Protein AF-A0A6C0HKR5-F1 (afdb_monomer)

Nearest PDB structures (foldseek):
  8qnf-assembly1_A  TM=6.609E-01  e=3.821E+00  Streptomyces regensis
  2efl-assembly1_A-2  TM=3.338E-01  e=5.810E+00  Homo sapiens

Sequence (201 aa):
MIAVYRYVPAVPADSDVPVLPVVSFSTTYNINTLPTISMEYVEAIWSETNDFGIVMQYMESNIYYFLVPTDTYLPDTSTYHRMNLSENNVKDQHCDYYAKLIIARFTDRFSKRLRTRRILEIIQTRIIEHKQTIEFHQKFLEALQAYPWDDIHDRLLVQHIREASQEIVDTEQRYRPYEDGYYEAKHDFEEKRPSDSESSL

Radius of gyration: 25.9 Å; Cα contacts (8 Å, |Δi|>4): 201; chains: 1; bounding box: 46×47×90 Å

Mean predicted aligned error: 10.2 Å

Foldseek 3Di:
DKWKKWFQDWAFPPDDDDDDPQDPVVDEAELVCLVPDDLVVVVVVCVVRQKYKYWYDDPRTIIIMMMHPPVPDDDDDPGMDTDDLVDDDPSDDPVVVVSSVSVVVSCVLNVVVVVLVVVLVVQLVVQPDDPLDLSSLVSSLVVLVPDDPPDPSSCVVSVVVNVVSVCSNVVCVLCPCPDVSVVVVVVVVVVPDDPPDDDDD

pLDDT: mean 83.87, std 12.77, range [37.91, 96.38]

Structure (mmCIF, N/CA/C/O backbone):
data_AF-A0A6C0HKR5-F1
#
_entry.id   AF-A0A6C0HKR5-F1
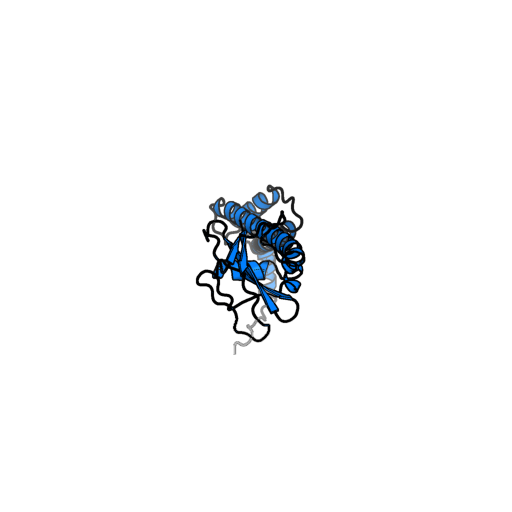#
loop_
_atom_site.group_PDB
_atom_site.id
_atom_site.type_symbol
_atom_site.label_atom_id
_atom_site.label_alt_id
_atom_site.label_comp_id
_atom_site.label_asym_id
_atom_site.label_entity_id
_atom_site.label_seq_id
_atom_site.pdbx_PDB_ins_code
_atom_site.Cartn_x
_atom_site.Cartn_y
_atom_site.Cartn_z
_atom_site.occupancy
_atom_site.B_iso_or_equiv
_atom_site.auth_seq_id
_atom_site.auth_comp_id
_atom_site.auth_asym_id
_atom_site.auth_atom_id
_atom_site.pdbx_PDB_model_num
ATOM 1 N N . MET A 1 1 ? -2.691 10.283 -1.727 1.00 77.75 1 MET A N 1
ATOM 2 C CA . MET A 1 1 ? -2.830 9.870 -3.142 1.00 77.75 1 MET A CA 1
ATOM 3 C C . MET A 1 1 ? -1.435 9.486 -3.612 1.00 77.75 1 MET A C 1
ATOM 5 O O . MET A 1 1 ? -0.479 10.057 -3.092 1.00 77.75 1 MET A O 1
ATOM 9 N N . ILE A 1 2 ? -1.304 8.499 -4.494 1.00 91.88 2 ILE A N 1
ATOM 10 C CA . ILE A 1 2 ? -0.008 7.932 -4.892 1.00 91.88 2 ILE A CA 1
ATOM 11 C C . ILE A 1 2 ? 0.308 8.393 -6.316 1.00 91.88 2 ILE A C 1
ATOM 13 O O . ILE A 1 2 ? -0.540 8.279 -7.200 1.00 91.88 2 ILE A O 1
ATOM 17 N N . ALA A 1 3 ? 1.507 8.927 -6.535 1.00 93.38 3 ALA A N 1
ATOM 18 C CA . ALA A 1 3 ? 2.020 9.262 -7.857 1.00 93.38 3 ALA A CA 1
ATOM 19 C C . ALA A 1 3 ? 2.986 8.173 -8.332 1.00 93.38 3 ALA A C 1
ATOM 21 O O . ALA A 1 3 ? 3.778 7.657 -7.547 1.00 93.38 3 ALA A O 1
ATOM 22 N N . VAL A 1 4 ? 2.911 7.829 -9.619 1.00 94.75 4 VAL A N 1
ATOM 23 C CA . VAL A 1 4 ? 3.738 6.787 -10.238 1.00 94.75 4 VAL A CA 1
ATOM 24 C C . VAL A 1 4 ? 4.689 7.418 -11.231 1.00 94.75 4 VAL A C 1
ATOM 26 O O . VAL A 1 4 ? 4.282 8.259 -12.034 1.00 94.75 4 VAL A O 1
ATOM 29 N N . TYR A 1 5 ? 5.937 6.976 -11.203 1.00 94.38 5 TYR A N 1
ATOM 30 C CA . TYR A 1 5 ? 6.982 7.427 -12.103 1.00 94.38 5 TYR A CA 1
ATOM 31 C C . TYR A 1 5 ? 7.682 6.242 -12.762 1.00 94.38 5 TYR A C 1
ATOM 33 O O . TYR A 1 5 ? 7.797 5.157 -12.187 1.00 94.38 5 TYR A O 1
ATOM 41 N N . ARG A 1 6 ? 8.166 6.478 -13.980 1.00 93.44 6 ARG A N 1
ATOM 42 C CA . ARG A 1 6 ? 8.983 5.554 -14.763 1.00 93.44 6 ARG A CA 1
ATOM 43 C C . ARG A 1 6 ? 10.416 6.054 -14.782 1.00 93.44 6 ARG A C 1
ATOM 45 O O . ARG A 1 6 ? 10.646 7.183 -15.207 1.00 93.44 6 ARG A O 1
ATOM 52 N N . TYR A 1 7 ? 11.371 5.208 -14.413 1.00 92.25 7 TYR A N 1
ATOM 53 C CA . TYR A 1 7 ? 12.788 5.459 -14.679 1.00 92.25 7 TYR A CA 1
ATOM 54 C C . TYR A 1 7 ? 13.107 5.126 -16.142 1.00 92.25 7 TYR A C 1
ATOM 56 O O . TYR A 1 7 ? 13.015 3.975 -16.553 1.00 92.25 7 TYR A O 1
ATOM 64 N N . VAL A 1 8 ? 13.429 6.126 -16.955 1.00 88.56 8 VAL A N 1
ATOM 65 C CA . VAL A 1 8 ? 13.524 6.008 -18.419 1.00 88.56 8 VAL A CA 1
ATOM 66 C C . VAL A 1 8 ? 14.599 5.014 -18.883 1.00 88.56 8 VAL A C 1
ATOM 68 O O . VAL A 1 8 ? 14.296 4.227 -19.785 1.00 88.56 8 VAL A O 1
ATOM 71 N N . PRO A 1 9 ? 15.821 4.997 -18.316 1.00 85.62 9 PRO A N 1
ATOM 72 C CA . PRO A 1 9 ? 16.846 4.066 -18.767 1.00 85.62 9 PRO A CA 1
ATOM 73 C C . PRO A 1 9 ? 16.436 2.606 -18.546 1.00 85.62 9 PRO A C 1
ATOM 75 O O . PRO A 1 9 ? 16.012 2.213 -17.457 1.00 85.62 9 PRO A O 1
ATOM 78 N N . ALA A 1 10 ? 16.586 1.799 -19.595 1.00 79.81 10 ALA A N 1
ATOM 79 C CA . ALA A 1 10 ? 16.611 0.351 -19.464 1.00 79.81 10 ALA A CA 1
ATOM 80 C C . ALA A 1 10 ? 17.982 -0.035 -18.906 1.00 79.81 10 ALA A C 1
ATOM 82 O O . ALA A 1 10 ? 19.014 0.303 -19.487 1.00 79.81 10 ALA A O 1
ATOM 83 N N . VAL A 1 11 ? 17.987 -0.691 -17.753 1.00 86.19 11 VAL A N 1
ATOM 84 C CA . VAL A 1 11 ? 19.215 -1.090 -17.064 1.00 86.19 11 VAL A CA 1
ATOM 85 C C . VAL A 1 11 ? 19.482 -2.545 -17.428 1.00 86.19 11 VAL A C 1
ATOM 87 O O . VAL A 1 11 ? 18.559 -3.343 -17.301 1.00 86.19 11 VAL A O 1
ATOM 90 N N . PRO A 1 12 ? 20.674 -2.935 -17.901 1.00 87.88 12 PRO A N 1
ATOM 91 C CA . PRO A 1 12 ? 20.960 -4.342 -18.172 1.00 87.88 12 PRO A CA 1
ATOM 92 C C . PRO A 1 12 ? 20.703 -5.206 -16.932 1.00 87.88 12 PRO A C 1
ATOM 94 O O . PRO A 1 12 ? 20.912 -4.747 -15.809 1.00 87.88 12 PRO A O 1
ATOM 97 N N . ALA A 1 13 ? 20.244 -6.445 -17.122 1.00 81.94 13 ALA A N 1
ATOM 98 C CA . ALA A 1 13 ? 19.824 -7.303 -16.011 1.00 81.94 13 ALA A CA 1
ATOM 99 C C . ALA A 1 13 ? 20.913 -7.505 -14.934 1.00 81.94 13 ALA A C 1
ATOM 101 O O . ALA A 1 13 ? 20.584 -7.569 -13.751 1.00 81.94 13 ALA A O 1
ATOM 102 N N . ASP A 1 14 ? 22.183 -7.526 -15.350 1.00 82.25 14 ASP A N 1
ATOM 103 C CA . ASP A 1 14 ? 23.357 -7.741 -14.492 1.00 82.25 14 ASP A CA 1
ATOM 104 C C . ASP A 1 14 ? 24.015 -6.440 -13.992 1.00 82.25 14 ASP A C 1
ATOM 106 O O . ASP A 1 14 ? 25.118 -6.464 -13.449 1.00 82.25 14 ASP A O 1
ATOM 110 N N . SER A 1 15 ? 23.393 -5.282 -14.229 1.00 83.38 15 SER A N 1
ATOM 111 C CA . SER A 1 15 ? 23.930 -3.987 -13.798 1.00 83.38 15 SER A CA 1
ATOM 112 C C . SER A 1 15 ? 23.468 -3.594 -12.400 1.00 83.38 15 SER A C 1
ATOM 114 O O . SER A 1 15 ? 22.440 -4.060 -11.906 1.00 83.38 15 SER A O 1
ATOM 116 N N . ASP A 1 16 ? 24.220 -2.677 -11.790 1.00 80.56 16 ASP A N 1
ATOM 117 C CA . ASP A 1 16 ? 23.849 -2.072 -10.518 1.00 80.56 16 ASP A CA 1
ATOM 118 C C . ASP A 1 16 ? 22.478 -1.398 -10.598 1.00 80.56 16 ASP A C 1
ATOM 120 O O . ASP A 1 16 ? 22.074 -0.823 -11.617 1.00 80.56 16 ASP A O 1
ATOM 124 N N . VAL A 1 17 ? 21.765 -1.451 -9.476 1.00 80.00 17 VAL A N 1
ATOM 125 C CA . VAL A 1 17 ? 20.450 -0.836 -9.355 1.00 80.00 17 VAL A CA 1
ATOM 126 C C . VAL A 1 17 ? 20.596 0.687 -9.481 1.00 80.00 17 VAL A C 1
ATOM 128 O O . VAL A 1 17 ? 21.482 1.268 -8.847 1.00 80.00 17 VAL A O 1
ATOM 131 N N . PRO A 1 18 ? 19.750 1.364 -10.281 1.00 79.62 18 PRO A N 1
ATOM 132 C CA . PRO A 1 18 ? 19.837 2.807 -10.434 1.00 79.62 18 PRO A CA 1
ATOM 133 C C . PRO A 1 18 ? 19.694 3.511 -9.084 1.00 79.62 18 PRO A C 1
ATOM 135 O O . PRO A 1 18 ? 18.929 3.087 -8.227 1.00 79.62 18 PRO A O 1
ATOM 138 N N . VAL A 1 19 ? 20.416 4.614 -8.902 1.00 77.50 19 VAL A N 1
ATOM 139 C CA . VAL A 1 19 ? 20.325 5.442 -7.695 1.00 77.50 19 VAL A CA 1
ATOM 140 C C . VAL A 1 19 ? 19.627 6.741 -8.067 1.00 77.50 19 VAL A C 1
ATOM 142 O O . VAL A 1 19 ? 20.118 7.499 -8.906 1.00 77.50 19 VAL A O 1
ATOM 145 N N . LEU A 1 20 ? 18.4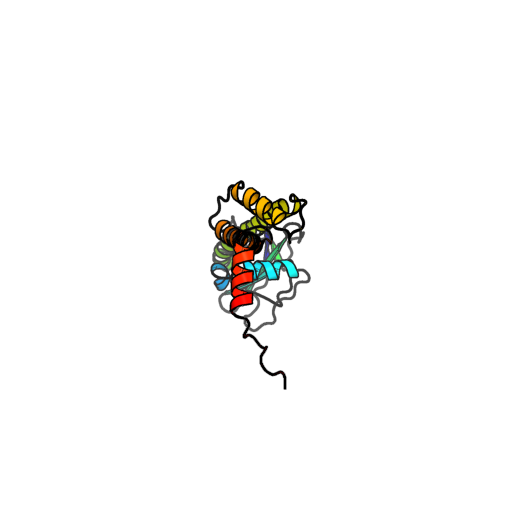76 7.003 -7.449 1.00 76.25 20 LEU A N 1
ATOM 146 C CA . LEU A 1 20 ? 17.811 8.298 -7.523 1.00 76.25 20 LEU A CA 1
ATOM 147 C C . LEU A 1 20 ? 17.844 8.958 -6.142 1.00 76.25 20 LEU A C 1
ATOM 149 O O . LEU A 1 20 ? 17.650 8.282 -5.139 1.00 76.25 20 LEU A O 1
ATOM 153 N N . PRO A 1 21 ? 18.030 10.285 -6.067 1.00 71.69 21 PRO A N 1
ATOM 154 C CA . PRO A 1 21 ? 18.056 10.997 -4.787 1.00 71.69 21 PRO A CA 1
ATOM 155 C C . PRO A 1 21 ? 16.696 11.018 -4.074 1.00 71.69 21 PRO A C 1
ATOM 157 O O . PRO A 1 21 ? 16.613 11.452 -2.933 1.00 71.69 21 PRO A O 1
ATOM 160 N N . VAL A 1 22 ? 15.631 10.601 -4.762 1.00 72.00 22 VAL A N 1
ATOM 161 C CA . VAL A 1 22 ? 14.241 10.728 -4.310 1.00 72.00 22 VAL A CA 1
ATOM 162 C C . VAL A 1 22 ? 13.642 9.393 -3.883 1.00 72.00 22 VAL A C 1
ATOM 164 O O . VAL A 1 22 ? 12.714 9.372 -3.088 1.00 72.00 22 VAL A O 1
ATOM 167 N N . VAL A 1 23 ? 14.148 8.292 -4.436 1.00 74.56 23 VAL A N 1
ATOM 168 C CA . VAL A 1 23 ? 13.687 6.945 -4.117 1.00 74.56 23 VAL A CA 1
ATOM 169 C C . VAL A 1 23 ? 14.900 6.060 -3.984 1.00 74.56 23 VAL A C 1
ATOM 171 O O . VAL A 1 23 ? 15.729 5.991 -4.900 1.00 74.56 23 VAL A O 1
ATOM 174 N N . SER A 1 24 ? 14.976 5.352 -2.864 1.00 71.44 24 SER A N 1
ATOM 175 C CA . SER A 1 24 ? 15.989 4.324 -2.717 1.00 71.44 24 SER A CA 1
ATOM 176 C C . SER A 1 24 ? 15.543 3.067 -3.453 1.00 71.44 24 SER A C 1
ATOM 178 O O . SER A 1 24 ? 14.720 2.297 -2.969 1.00 71.44 24 SER A O 1
ATOM 180 N N . PHE A 1 25 ? 16.141 2.792 -4.611 1.00 69.31 25 PHE A N 1
ATOM 181 C CA . PHE A 1 25 ? 15.966 1.488 -5.253 1.00 69.31 25 PHE A CA 1
ATOM 182 C C . PHE A 1 25 ? 16.741 0.362 -4.542 1.00 69.31 25 PHE A C 1
ATOM 184 O O . PHE A 1 25 ? 16.775 -0.760 -5.040 1.00 69.31 25 PHE A O 1
ATOM 191 N N . SER A 1 26 ? 17.329 0.609 -3.362 1.00 67.12 26 SER A N 1
ATOM 192 C CA . SER A 1 26 ? 17.943 -0.444 -2.536 1.00 67.12 26 SER A CA 1
ATOM 193 C C . SER A 1 26 ? 16.984 -1.603 -2.263 1.00 67.12 26 SER A C 1
ATOM 195 O O . SER A 1 26 ? 17.420 -2.742 -2.115 1.00 67.12 26 SER A O 1
ATOM 197 N N . THR A 1 27 ? 15.681 -1.313 -2.238 1.00 78.75 27 THR A N 1
ATOM 198 C CA . THR A 1 27 ? 14.624 -2.309 -2.109 1.00 78.75 27 THR A CA 1
ATOM 199 C C . THR A 1 27 ? 13.662 -2.151 -3.280 1.00 78.75 27 THR A C 1
ATOM 201 O O . THR A 1 27 ? 12.948 -1.157 -3.387 1.00 78.75 27 THR A O 1
ATOM 204 N N . THR A 1 28 ? 13.646 -3.130 -4.185 1.00 88.75 28 THR A N 1
ATOM 205 C CA . THR A 1 28 ? 12.701 -3.163 -5.308 1.00 88.75 28 THR A CA 1
ATOM 206 C C . THR A 1 28 ? 11.882 -4.437 -5.295 1.00 88.75 28 THR A C 1
ATOM 208 O O . THR A 1 28 ? 12.366 -5.518 -4.961 1.00 88.75 28 THR A O 1
ATOM 211 N N . TYR A 1 29 ? 10.619 -4.300 -5.681 1.00 92.75 29 TYR A N 1
ATOM 212 C CA . TYR A 1 29 ? 9.668 -5.398 -5.716 1.00 92.75 29 TYR A CA 1
ATOM 213 C C . TYR A 1 29 ? 9.378 -5.792 -7.154 1.00 92.75 29 TYR A C 1
ATOM 215 O O . TYR A 1 29 ? 9.070 -4.948 -7.996 1.00 92.75 29 TYR A O 1
ATOM 223 N N . ASN A 1 30 ? 9.472 -7.087 -7.445 1.00 94.25 30 ASN A N 1
ATOM 224 C CA . ASN A 1 30 ? 9.146 -7.592 -8.770 1.00 94.25 30 ASN A CA 1
ATOM 225 C C . ASN A 1 30 ? 7.670 -7.304 -9.091 1.00 94.25 30 ASN A C 1
ATOM 227 O O . ASN A 1 30 ? 6.782 -7.611 -8.298 1.00 94.25 30 ASN A O 1
ATOM 231 N N . ILE A 1 31 ? 7.394 -6.752 -10.271 1.00 95.75 31 ILE A N 1
ATOM 232 C CA . ILE A 1 31 ? 6.038 -6.380 -10.687 1.00 95.75 31 ILE A CA 1
ATOM 233 C C . ILE A 1 31 ? 5.041 -7.548 -10.598 1.00 95.75 31 ILE A C 1
ATOM 235 O O . ILE A 1 31 ? 3.866 -7.347 -10.293 1.00 95.75 31 ILE A O 1
ATOM 239 N N . ASN A 1 32 ? 5.516 -8.781 -10.793 1.00 93.69 32 ASN A N 1
ATOM 240 C CA . ASN A 1 32 ? 4.695 -9.987 -10.762 1.00 93.69 32 ASN A CA 1
ATOM 241 C C . ASN A 1 32 ? 4.249 -10.382 -9.348 1.00 93.69 32 ASN A C 1
ATOM 243 O O . ASN A 1 32 ? 3.311 -11.164 -9.215 1.00 93.69 32 ASN A O 1
ATOM 247 N N . THR A 1 33 ? 4.877 -9.852 -8.292 1.00 94.69 33 THR A N 1
ATOM 248 C CA . THR A 1 33 ? 4.461 -10.112 -6.903 1.00 94.69 33 THR A CA 1
ATOM 249 C C . THR A 1 33 ? 3.424 -9.107 -6.407 1.00 94.69 33 THR A C 1
ATOM 251 O O . THR A 1 33 ? 2.707 -9.396 -5.451 1.00 94.69 33 THR A O 1
ATOM 254 N N . LEU A 1 34 ? 3.267 -7.955 -7.076 1.00 94.56 34 LEU A N 1
ATOM 255 C CA . LEU A 1 34 ? 2.304 -6.917 -6.687 1.00 94.56 34 LEU A CA 1
ATOM 256 C C . LEU A 1 34 ? 0.855 -7.412 -6.564 1.00 94.56 34 LEU A C 1
ATOM 258 O O . LEU A 1 34 ? 0.149 -6.941 -5.670 1.00 94.56 34 LEU A O 1
ATOM 262 N N . PRO A 1 35 ? 0.351 -8.344 -7.398 1.00 92.56 35 PRO A N 1
ATOM 263 C CA . PRO A 1 35 ? -1.003 -8.862 -7.227 1.00 92.56 35 PRO A CA 1
ATOM 264 C C . PRO A 1 35 ? -1.220 -9.575 -5.886 1.00 92.56 35 PRO A C 1
ATOM 266 O O . PRO A 1 35 ? -2.317 -9.473 -5.337 1.00 92.56 35 PRO A O 1
ATOM 269 N N . THR A 1 36 ? -0.193 -10.241 -5.352 1.00 91.25 36 THR A N 1
ATOM 270 C CA . THR A 1 36 ? -0.282 -11.132 -4.182 1.00 91.25 36 THR A CA 1
ATOM 271 C C . THR A 1 36 ? 0.427 -10.604 -2.936 1.00 91.25 36 THR A C 1
ATOM 273 O O . THR A 1 36 ? 0.307 -11.211 -1.876 1.00 91.25 36 THR A O 1
ATOM 276 N N . ILE A 1 37 ? 1.178 -9.505 -3.037 1.00 92.25 37 ILE A N 1
ATOM 277 C CA . ILE A 1 37 ? 1.873 -8.905 -1.895 1.00 92.25 37 ILE A CA 1
ATOM 278 C C . ILE A 1 37 ? 0.872 -8.450 -0.823 1.00 92.25 37 ILE A C 1
ATOM 280 O O . ILE A 1 37 ? -0.187 -7.895 -1.133 1.00 92.25 37 ILE A O 1
ATOM 284 N N . SER A 1 38 ? 1.210 -8.684 0.447 1.00 90.19 38 SER A N 1
ATOM 285 C CA . SER A 1 38 ? 0.385 -8.238 1.571 1.00 90.19 38 SER A CA 1
ATOM 286 C C . SER A 1 38 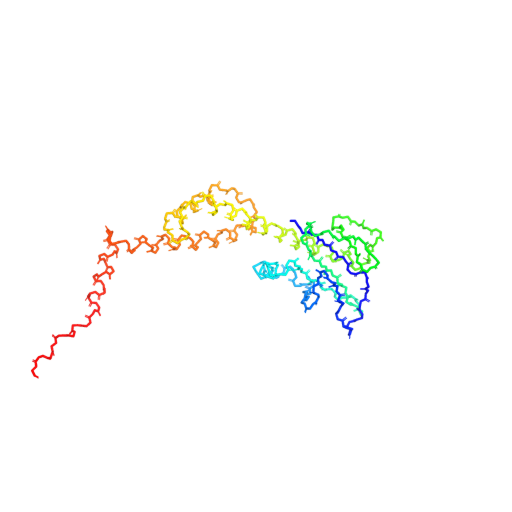? 0.344 -6.712 1.632 1.00 90.19 38 SER A C 1
ATOM 288 O O . SER A 1 38 ? 1.385 -6.056 1.656 1.00 90.19 38 SER A O 1
ATOM 290 N N . MET A 1 39 ? -0.862 -6.145 1.712 1.00 89.94 39 MET A N 1
ATOM 291 C CA . MET A 1 39 ? -1.045 -4.697 1.866 1.00 89.94 39 MET A CA 1
ATOM 292 C C . MET A 1 39 ? -0.525 -4.183 3.209 1.00 89.94 39 MET A C 1
ATOM 294 O O . MET A 1 39 ? -0.127 -3.031 3.290 1.00 89.94 39 MET A O 1
ATOM 298 N N . GLU A 1 40 ? -0.500 -5.023 4.243 1.00 89.00 40 GLU A N 1
ATOM 299 C CA . GLU A 1 40 ? 0.077 -4.669 5.542 1.00 89.00 40 GLU A CA 1
ATOM 300 C C . GLU A 1 40 ? 1.597 -4.506 5.455 1.00 89.00 40 GLU A C 1
ATOM 302 O O . GLU A 1 40 ? 2.149 -3.541 5.973 1.00 89.00 40 GLU A O 1
ATOM 307 N N . TYR A 1 41 ? 2.261 -5.392 4.709 1.00 91.12 41 TYR A N 1
ATOM 308 C CA . TYR A 1 41 ? 3.697 -5.295 4.455 1.00 91.12 41 TYR A CA 1
ATOM 309 C C . TYR A 1 41 ? 4.048 -4.057 3.616 1.00 91.12 41 TYR A C 1
ATOM 311 O O . TYR A 1 41 ? 4.965 -3.317 3.957 1.00 91.12 41 TYR A O 1
ATOM 319 N N . VAL A 1 42 ? 3.280 -3.789 2.553 1.00 92.25 42 VAL A N 1
ATOM 320 C CA . VAL A 1 42 ? 3.444 -2.578 1.724 1.00 92.25 42 VAL A CA 1
ATOM 321 C C . VAL A 1 42 ? 3.249 -1.308 2.552 1.00 92.25 42 VAL A C 1
ATOM 323 O O . VAL A 1 42 ? 4.014 -0.358 2.413 1.00 92.25 42 VAL A O 1
ATOM 326 N N . GLU A 1 43 ? 2.233 -1.288 3.412 1.00 91.06 43 GLU A N 1
ATOM 327 C CA . GLU A 1 43 ? 1.940 -0.160 4.294 1.00 91.06 43 GLU A CA 1
ATOM 328 C C . GLU A 1 43 ? 3.089 0.114 5.273 1.00 91.06 43 GLU A C 1
ATOM 330 O O . GLU A 1 43 ? 3.462 1.273 5.443 1.00 91.06 43 GLU A O 1
ATOM 335 N N . ALA A 1 44 ? 3.685 -0.932 5.857 1.00 90.38 44 ALA A N 1
ATOM 336 C CA . ALA A 1 44 ? 4.835 -0.794 6.748 1.00 90.38 44 ALA A CA 1
ATOM 337 C C . ALA A 1 44 ? 6.021 -0.120 6.038 1.00 90.38 44 ALA A C 1
ATOM 339 O O . ALA A 1 44 ? 6.506 0.910 6.504 1.00 90.38 44 ALA A O 1
ATOM 340 N N . ILE A 1 45 ? 6.405 -0.613 4.855 1.00 90.50 45 ILE A N 1
ATOM 341 C CA . ILE A 1 45 ? 7.490 -0.016 4.052 1.00 90.50 45 ILE A CA 1
ATOM 342 C C . ILE A 1 45 ? 7.189 1.446 3.730 1.00 90.50 45 ILE A C 1
ATOM 344 O O . ILE A 1 45 ? 8.041 2.319 3.896 1.00 90.50 45 ILE A O 1
ATOM 348 N N . TRP A 1 46 ? 5.961 1.717 3.283 1.00 91.56 46 TRP A N 1
ATOM 349 C CA . TRP A 1 46 ? 5.537 3.061 2.916 1.00 91.56 46 TRP A CA 1
ATOM 350 C C . TRP A 1 46 ? 5.597 4.028 4.099 1.00 91.56 46 TRP A C 1
ATOM 352 O O . TRP A 1 46 ? 5.992 5.177 3.926 1.00 91.56 46 TRP A O 1
ATOM 362 N N . SER A 1 47 ? 5.232 3.570 5.300 1.00 89.88 47 SER A N 1
ATOM 363 C CA . SER A 1 47 ? 5.280 4.388 6.516 1.00 89.88 47 SER A CA 1
ATOM 364 C C . SER A 1 47 ? 6.703 4.777 6.929 1.00 89.88 47 SER A C 1
ATOM 366 O O . SER A 1 47 ? 6.895 5.836 7.523 1.00 89.88 47 SER A O 1
ATOM 368 N N . GLU A 1 48 ? 7.696 3.958 6.577 1.00 89.06 48 GLU A N 1
ATOM 369 C CA . GLU A 1 48 ? 9.106 4.197 6.893 1.00 89.06 48 GLU A CA 1
ATOM 370 C C . GLU A 1 48 ? 9.794 5.083 5.849 1.00 89.06 48 GLU A C 1
ATOM 372 O O . GLU A 1 48 ? 10.559 5.983 6.194 1.00 89.06 48 GLU A O 1
ATOM 377 N N . THR A 1 49 ? 9.526 4.830 4.568 1.00 86.94 49 THR A N 1
ATOM 378 C CA . THR A 1 49 ? 10.317 5.384 3.454 1.00 86.94 49 THR A CA 1
ATOM 379 C C . THR A 1 49 ? 9.592 6.469 2.665 1.00 86.94 49 THR A C 1
ATOM 381 O O . THR A 1 49 ? 10.241 7.315 2.058 1.00 86.94 49 THR A O 1
ATOM 384 N N . ASN A 1 50 ? 8.254 6.488 2.688 1.00 88.69 50 ASN A N 1
ATOM 385 C CA . ASN A 1 50 ? 7.424 7.269 1.764 1.00 88.69 50 ASN A CA 1
ATOM 386 C C . ASN A 1 50 ? 7.781 7.047 0.284 1.00 88.69 50 ASN A C 1
ATOM 388 O O . ASN A 1 50 ? 7.563 7.923 -0.553 1.00 88.69 50 ASN A O 1
ATOM 392 N N . ASP A 1 51 ? 8.303 5.873 -0.055 1.00 90.06 51 ASP A N 1
ATOM 393 C CA . ASP A 1 51 ? 8.514 5.464 -1.430 1.00 90.06 51 ASP A CA 1
ATOM 394 C C . ASP A 1 51 ? 8.238 3.966 -1.606 1.00 90.06 51 ASP A C 1
ATOM 396 O O . ASP A 1 51 ? 7.995 3.221 -0.654 1.00 90.06 51 ASP A O 1
ATOM 400 N N . PHE A 1 52 ? 8.148 3.530 -2.862 1.00 92.06 52 PHE A N 1
ATOM 401 C CA . PHE A 1 52 ? 8.037 2.111 -3.181 1.00 92.06 52 PHE A CA 1
ATOM 402 C C . PHE A 1 52 ? 8.600 1.830 -4.574 1.00 92.06 52 PHE A C 1
ATOM 404 O O . PHE A 1 52 ? 8.013 2.232 -5.585 1.00 92.06 52 PHE A O 1
ATOM 411 N N . GLY A 1 53 ? 9.739 1.138 -4.635 1.00 93.19 53 GLY A N 1
ATOM 412 C CA . GLY A 1 53 ? 10.401 0.743 -5.878 1.00 93.19 53 GLY A CA 1
ATOM 413 C C . GLY A 1 53 ? 9.824 -0.542 -6.477 1.00 93.19 53 GLY A C 1
ATOM 414 O O . GLY A 1 53 ? 9.656 -1.551 -5.795 1.00 93.19 53 GLY A O 1
ATOM 415 N N . ILE A 1 54 ? 9.564 -0.541 -7.780 1.00 95.12 54 ILE A N 1
ATOM 416 C CA . ILE A 1 54 ? 9.046 -1.684 -8.540 1.00 95.12 54 ILE A CA 1
ATOM 417 C C . ILE A 1 54 ? 10.006 -1.974 -9.690 1.00 95.12 54 ILE A C 1
ATOM 419 O O . ILE A 1 54 ? 10.426 -1.063 -10.399 1.00 95.12 54 ILE A O 1
ATOM 423 N N . VAL A 1 55 ? 10.314 -3.247 -9.914 1.00 94.25 55 VAL A N 1
ATOM 424 C CA . VAL A 1 55 ? 11.145 -3.697 -11.032 1.00 94.25 55 VAL A CA 1
ATOM 425 C C . VAL A 1 55 ? 10.388 -4.697 -11.896 1.00 94.25 55 VAL A C 1
ATOM 427 O O . VAL A 1 55 ? 9.713 -5.601 -11.404 1.00 94.25 55 VAL A O 1
ATOM 430 N N . MET A 1 56 ? 10.507 -4.544 -13.207 1.00 94.38 56 MET A N 1
ATOM 431 C CA . MET A 1 56 ? 10.052 -5.511 -14.193 1.00 94.38 56 MET A CA 1
ATOM 432 C C . MET A 1 56 ? 11.247 -5.949 -15.029 1.00 94.38 56 MET A C 1
ATOM 434 O O . MET A 1 56 ? 11.929 -5.117 -15.620 1.00 94.38 56 MET A O 1
ATOM 438 N N . GLN A 1 57 ? 11.473 -7.254 -15.115 1.00 92.50 57 GLN A N 1
ATOM 439 C CA . GLN A 1 57 ? 12.404 -7.801 -16.090 1.00 92.50 57 GLN A CA 1
ATOM 440 C C . GLN A 1 57 ? 11.697 -7.879 -17.446 1.00 92.50 57 GLN A C 1
ATOM 442 O O . GLN A 1 57 ? 10.620 -8.467 -17.559 1.00 92.50 57 GLN A O 1
ATOM 447 N N . TYR A 1 58 ? 12.286 -7.267 -18.466 1.00 91.00 58 TYR A N 1
ATOM 448 C CA . TYR A 1 58 ? 11.773 -7.261 -19.828 1.00 91.00 58 TYR A CA 1
ATOM 449 C C . TYR A 1 58 ? 12.929 -7.491 -20.800 1.00 91.00 58 TYR A C 1
ATOM 451 O O . TYR A 1 58 ? 13.813 -6.646 -20.937 1.00 91.00 58 TYR A O 1
ATOM 459 N N . MET A 1 59 ? 12.916 -8.640 -21.481 1.00 88.50 59 MET A N 1
ATOM 460 C CA . MET A 1 59 ? 14.058 -9.126 -22.265 1.00 88.50 59 MET A CA 1
ATOM 461 C C . MET A 1 59 ? 15.325 -9.193 -21.385 1.00 88.50 59 MET A C 1
ATOM 463 O O . MET A 1 59 ? 15.283 -9.750 -20.290 1.00 88.50 59 MET A O 1
ATOM 467 N N . GLU A 1 60 ? 16.434 -8.610 -21.835 1.00 88.31 60 GLU A N 1
ATOM 468 C CA . GLU A 1 60 ? 17.727 -8.577 -21.136 1.00 88.31 60 GLU A CA 1
ATOM 469 C C . GLU A 1 60 ? 17.883 -7.334 -20.235 1.00 88.31 60 GLU A C 1
ATOM 471 O O . GLU A 1 60 ? 18.992 -6.955 -19.855 1.00 88.31 60 GLU A O 1
ATOM 476 N N . SER A 1 61 ? 16.782 -6.646 -19.917 1.00 90.38 61 SER A N 1
ATOM 477 C CA . SER A 1 61 ? 16.806 -5.391 -19.164 1.00 90.38 61 SER A CA 1
ATOM 478 C C . SER A 1 61 ? 15.827 -5.370 -17.995 1.00 90.38 61 SER A C 1
ATOM 480 O O . SER A 1 61 ? 14.736 -5.935 -18.043 1.00 90.38 61 SER A O 1
ATOM 482 N N . ASN A 1 62 ? 16.210 -4.639 -16.958 1.00 92.62 62 ASN A N 1
ATOM 483 C CA . ASN A 1 62 ? 15.392 -4.240 -15.833 1.00 92.62 62 ASN A CA 1
ATOM 484 C C . ASN A 1 62 ? 14.785 -2.855 -16.085 1.00 92.62 62 ASN A C 1
ATOM 486 O O . ASN A 1 62 ? 15.448 -1.889 -16.474 1.00 92.62 62 ASN A O 1
ATOM 490 N N . ILE A 1 63 ? 13.483 -2.788 -15.849 1.00 93.31 63 ILE A N 1
ATOM 491 C CA . ILE A 1 63 ? 12.601 -1.656 -16.091 1.00 93.31 63 ILE A CA 1
ATOM 492 C C . ILE A 1 63 ? 12.050 -1.238 -14.727 1.00 93.31 63 ILE A C 1
ATOM 494 O O . ILE A 1 63 ? 11.295 -1.980 -14.101 1.00 93.31 63 ILE A O 1
ATOM 498 N N . TYR A 1 64 ? 12.458 -0.065 -14.248 1.00 93.94 64 TYR A N 1
ATOM 499 C CA . TYR A 1 64 ? 12.117 0.424 -12.915 1.00 93.94 64 TYR A CA 1
ATOM 500 C C . TYR A 1 64 ? 10.954 1.421 -12.923 1.00 93.94 64 TYR A C 1
ATOM 502 O O . TYR A 1 64 ? 10.905 2.373 -13.711 1.00 93.94 64 TYR A O 1
ATOM 510 N N . TYR A 1 65 ? 10.037 1.224 -11.990 1.00 94.44 65 TYR A N 1
ATOM 511 C CA . TYR A 1 65 ? 8.956 2.138 -11.656 1.00 94.44 65 TYR A CA 1
ATOM 512 C C . TYR A 1 65 ? 9.068 2.480 -10.181 1.00 94.44 65 TYR A C 1
ATOM 514 O O . TYR A 1 65 ? 9.629 1.714 -9.401 1.00 94.44 65 TYR A O 1
ATOM 522 N N . PHE A 1 66 ? 8.528 3.617 -9.780 1.00 94.31 66 PHE A N 1
ATOM 523 C CA . PHE A 1 66 ? 8.486 3.958 -8.370 1.00 94.31 66 PHE A CA 1
ATOM 524 C C . PHE A 1 66 ? 7.243 4.756 -8.026 1.00 94.31 66 PHE A C 1
ATOM 526 O O . PHE A 1 66 ? 6.680 5.474 -8.859 1.00 94.31 66 PHE A O 1
ATOM 533 N N . LEU A 1 67 ? 6.811 4.582 -6.785 1.00 94.06 67 LEU A N 1
ATOM 534 C CA . LEU A 1 67 ? 5.660 5.248 -6.210 1.00 94.06 67 LEU A CA 1
ATOM 535 C C . LEU A 1 67 ? 6.141 6.242 -5.161 1.00 94.06 67 LEU A C 1
ATOM 537 O O . LEU A 1 67 ? 7.007 5.908 -4.360 1.00 94.06 67 LEU A O 1
ATOM 541 N N . VAL A 1 68 ? 5.554 7.434 -5.156 1.00 92.75 68 VAL A N 1
ATOM 542 C CA . VAL A 1 68 ? 5.790 8.473 -4.142 1.00 92.75 68 VAL A CA 1
ATOM 543 C C . VAL A 1 68 ? 4.468 9.155 -3.771 1.00 92.75 68 VAL A C 1
ATOM 545 O O . VAL A 1 68 ? 3.489 9.060 -4.529 1.00 92.75 68 VAL A O 1
ATOM 548 N N . PRO A 1 69 ? 4.381 9.826 -2.613 1.00 91.81 69 PRO A N 1
ATOM 549 C CA . PRO A 1 69 ? 3.246 10.665 -2.269 1.00 91.81 69 PRO A CA 1
ATOM 550 C C . PRO A 1 69 ? 2.969 11.708 -3.362 1.00 91.81 69 PRO A C 1
ATOM 552 O O . PRO A 1 69 ? 3.874 12.226 -4.009 1.00 91.81 69 PRO A O 1
ATOM 555 N N . THR A 1 70 ? 1.697 12.013 -3.626 1.00 88.31 70 THR A N 1
ATOM 556 C CA . THR A 1 70 ? 1.330 12.982 -4.688 1.00 88.31 70 THR A CA 1
ATOM 557 C C . THR A 1 70 ? 1.752 14.418 -4.365 1.00 88.31 70 THR A C 1
ATOM 559 O O . THR A 1 70 ? 1.899 15.234 -5.269 1.00 88.31 70 THR A O 1
ATOM 562 N N . ASP A 1 71 ? 1.934 14.725 -3.088 1.00 86.88 71 ASP A N 1
ATOM 563 C CA . ASP A 1 71 ? 2.502 15.968 -2.569 1.00 86.88 71 ASP A CA 1
ATOM 564 C C . ASP A 1 71 ? 4.022 16.067 -2.778 1.00 86.88 71 ASP A C 1
ATOM 566 O O . ASP A 1 71 ? 4.568 17.171 -2.762 1.00 86.88 71 ASP A O 1
ATOM 570 N N . THR A 1 72 ? 4.700 14.956 -3.079 1.00 86.56 72 THR A N 1
ATOM 571 C CA . THR A 1 72 ? 6.086 14.966 -3.550 1.00 86.56 72 THR A CA 1
ATOM 572 C C . THR A 1 72 ? 6.132 15.473 -4.994 1.00 86.56 72 THR A C 1
ATOM 574 O O . THR A 1 72 ? 5.852 14.746 -5.952 1.00 86.56 72 THR A O 1
ATOM 577 N N . TYR A 1 73 ? 6.487 16.748 -5.168 1.00 81.62 73 TYR A N 1
ATOM 578 C CA . TYR A 1 73 ? 6.672 17.331 -6.495 1.00 81.62 73 TYR A CA 1
ATOM 579 C C . TYR A 1 73 ? 7.990 16.864 -7.117 1.00 81.62 73 TYR A C 1
ATOM 581 O O . TYR A 1 73 ? 9.063 17.276 -6.676 1.00 81.62 73 TYR A O 1
ATOM 589 N N . LEU A 1 74 ? 7.900 16.055 -8.176 1.00 87.19 74 LEU A N 1
ATOM 590 C CA . LEU A 1 74 ? 9.037 15.665 -9.007 1.00 87.19 74 LEU A CA 1
ATOM 591 C C . LEU A 1 74 ? 8.779 16.096 -10.452 1.00 87.19 74 LEU A C 1
ATOM 593 O O . LEU A 1 74 ? 7.838 15.596 -11.074 1.00 87.19 74 LEU A O 1
ATOM 597 N N . PRO A 1 75 ? 9.570 17.034 -10.998 1.00 88.56 75 PRO A N 1
ATOM 598 C CA . PRO A 1 75 ? 9.427 17.426 -12.390 1.00 88.56 75 PRO A CA 1
ATOM 599 C C . PRO A 1 75 ? 9.854 16.281 -13.313 1.00 88.56 75 PRO A C 1
ATOM 601 O O . PRO A 1 75 ? 10.767 15.524 -12.993 1.00 88.56 75 PRO A O 1
ATOM 604 N N . ASP A 1 76 ? 9.228 16.181 -14.484 1.00 89.62 76 ASP A N 1
ATOM 605 C CA . ASP A 1 76 ? 9.701 15.287 -15.541 1.00 89.62 76 ASP A CA 1
ATOM 606 C C . ASP A 1 76 ? 11.147 15.641 -15.923 1.00 89.62 76 ASP A C 1
ATOM 608 O O . ASP A 1 76 ? 11.485 16.805 -16.154 1.00 89.62 76 ASP A O 1
ATOM 612 N N . THR A 1 77 ? 11.995 14.623 -16.038 1.00 89.94 77 THR A N 1
ATOM 613 C CA . THR A 1 77 ? 13.397 14.745 -16.446 1.00 89.94 77 THR A CA 1
ATOM 614 C C . THR A 1 77 ? 13.706 13.796 -17.606 1.00 89.94 77 THR A C 1
ATOM 616 O O . THR A 1 77 ? 12.848 13.054 -18.086 1.00 89.94 77 THR A O 1
ATOM 619 N N . SER A 1 78 ? 14.954 13.801 -18.080 1.00 88.06 78 SER A N 1
ATOM 620 C CA . SER A 1 78 ? 15.436 12.803 -19.041 1.00 88.06 78 SER A CA 1
ATOM 621 C C . SER A 1 78 ? 15.601 11.407 -18.430 1.00 88.06 78 SER A C 1
ATOM 623 O O . SER A 1 78 ? 15.640 10.427 -19.170 1.00 88.06 78 SER A O 1
ATOM 625 N N . THR A 1 79 ? 15.704 11.298 -17.101 1.00 88.94 79 THR A N 1
ATOM 626 C CA . THR A 1 79 ? 15.960 10.034 -16.396 1.00 88.94 79 THR A CA 1
ATOM 627 C C . THR A 1 79 ? 14.704 9.429 -15.793 1.00 88.94 79 THR A C 1
ATOM 629 O O . THR A 1 79 ? 14.648 8.218 -15.609 1.00 88.94 79 THR A O 1
ATOM 632 N N . TYR A 1 80 ? 13.679 10.227 -15.516 1.00 91.31 80 TYR A N 1
ATOM 633 C CA . TYR A 1 80 ? 12.384 9.735 -15.072 1.00 91.31 80 TYR A CA 1
ATOM 634 C C . TYR A 1 80 ? 11.254 10.673 -15.481 1.00 91.31 80 TYR A C 1
ATOM 636 O O . TYR A 1 80 ? 11.455 11.873 -15.652 1.00 91.31 80 TYR A O 1
ATOM 644 N N . HIS A 1 81 ? 10.045 10.138 -15.596 1.00 92.12 81 HIS A N 1
ATOM 645 C CA . HIS A 1 81 ? 8.851 10.938 -15.849 1.00 92.12 81 HIS A CA 1
ATOM 646 C C . HIS A 1 81 ? 7.642 10.368 -15.117 1.00 92.12 81 HIS A C 1
ATOM 648 O O . HIS A 1 81 ? 7.592 9.173 -14.807 1.00 92.12 81 HIS A O 1
ATOM 654 N N . ARG A 1 82 ? 6.663 11.228 -14.838 1.00 92.75 82 ARG A N 1
ATOM 655 C CA . ARG A 1 82 ? 5.408 10.816 -14.217 1.00 92.75 82 ARG A CA 1
ATOM 656 C C . ARG A 1 82 ? 4.573 10.019 -15.211 1.00 92.75 82 ARG A C 1
ATOM 658 O O . ARG A 1 82 ? 4.330 10.455 -16.335 1.00 92.75 82 ARG A O 1
ATOM 665 N N . MET A 1 83 ? 4.083 8.869 -14.775 1.00 92.75 83 MET A N 1
ATOM 666 C CA . MET A 1 83 ? 3.200 8.035 -15.575 1.00 92.75 83 MET A CA 1
ATOM 667 C C . MET A 1 83 ? 1.740 8.413 -15.355 1.00 92.75 83 MET A C 1
ATOM 669 O O . MET A 1 83 ? 1.276 8.544 -14.220 1.00 92.75 83 MET A O 1
ATOM 673 N N . ASN A 1 84 ? 0.995 8.502 -16.456 1.00 90.81 84 ASN A N 1
ATOM 674 C CA . ASN A 1 84 ? -0.455 8.384 -16.415 1.00 90.81 84 ASN A CA 1
ATOM 675 C C . ASN A 1 84 ? -0.821 6.904 -16.595 1.00 90.81 84 ASN A C 1
ATOM 677 O O . ASN A 1 84 ? -0.462 6.295 -17.602 1.00 90.81 84 ASN A O 1
ATOM 681 N N . LEU A 1 85 ? -1.496 6.317 -15.606 1.00 91.62 85 LEU A N 1
ATOM 682 C CA . LEU A 1 85 ? -1.873 4.904 -15.631 1.00 91.62 85 LEU A CA 1
ATOM 683 C C . LEU A 1 85 ? -3.194 4.637 -16.367 1.00 91.62 85 LEU A C 1
ATOM 685 O O . LEU A 1 85 ? -3.439 3.493 -16.738 1.00 91.62 85 LEU A O 1
ATOM 689 N N . SER A 1 86 ? -4.039 5.654 -16.571 1.00 86.69 86 SER A N 1
ATOM 690 C CA . SER A 1 86 ? -5.339 5.501 -17.244 1.00 86.69 86 SER A CA 1
ATOM 691 C C . SER A 1 86 ? -5.274 5.730 -18.751 1.00 86.69 86 SER A C 1
ATOM 693 O O . SER A 1 86 ? -6.184 5.327 -19.468 1.00 86.69 86 SER A O 1
ATOM 695 N N . GLU A 1 87 ? -4.220 6.385 -19.233 1.00 84.31 87 GLU A N 1
ATOM 696 C CA . GLU A 1 87 ? -4.068 6.772 -20.633 1.00 84.31 87 GLU A CA 1
ATOM 697 C C . GLU A 1 87 ? -2.704 6.358 -21.175 1.00 84.31 87 GLU A C 1
ATOM 699 O O . GLU A 1 87 ? -1.696 6.338 -20.459 1.00 84.31 87 GLU A O 1
ATOM 704 N N . ASN A 1 88 ? -2.676 6.064 -22.471 1.00 79.94 88 ASN A N 1
ATOM 705 C CA . ASN A 1 88 ? -1.438 5.828 -23.197 1.00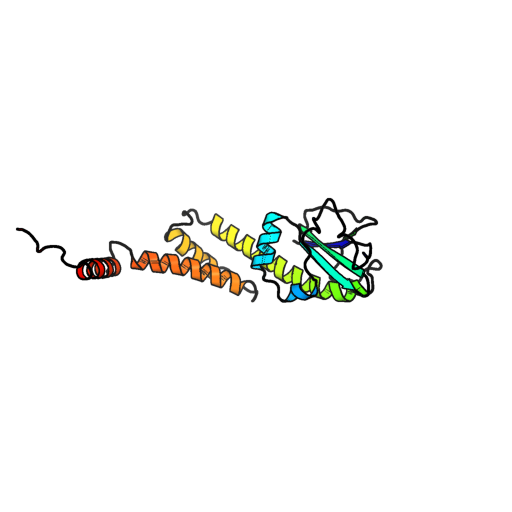 79.94 88 ASN A CA 1
ATOM 706 C C . ASN A 1 88 ? -0.767 7.169 -23.498 1.00 79.94 88 ASN A C 1
ATOM 708 O O . ASN A 1 88 ? -1.407 8.117 -23.951 1.00 79.94 88 ASN A O 1
ATOM 712 N N . ASN A 1 89 ? 0.532 7.236 -23.255 1.00 81.56 89 ASN A N 1
ATOM 713 C CA . ASN A 1 89 ? 1.373 8.393 -23.481 1.00 81.56 89 ASN A CA 1
ATOM 714 C C . ASN A 1 89 ? 2.366 8.070 -24.602 1.00 81.56 89 ASN A 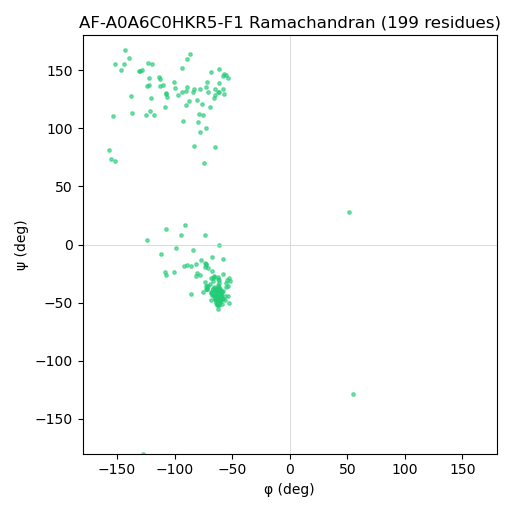C 1
ATOM 716 O O . ASN A 1 89 ? 2.876 6.959 -24.694 1.00 81.56 89 ASN A O 1
ATOM 720 N N . VAL A 1 90 ? 2.690 9.060 -25.432 1.00 79.81 90 VAL A N 1
ATOM 721 C CA . VAL A 1 90 ? 3.711 8.940 -26.488 1.00 79.81 90 VAL A CA 1
ATOM 722 C C . VAL A 1 90 ? 5.083 8.552 -25.914 1.00 79.81 90 VAL A C 1
ATOM 724 O O . VAL A 1 90 ? 5.897 7.962 -26.616 1.00 79.81 90 VAL A O 1
ATOM 727 N N . LYS A 1 91 ? 5.339 8.865 -24.636 1.00 82.69 91 LYS A N 1
ATOM 728 C CA . LYS A 1 91 ? 6.566 8.484 -23.920 1.00 82.69 91 LYS A CA 1
ATOM 729 C C . LYS A 1 91 ? 6.603 7.012 -23.474 1.00 82.69 91 LYS A C 1
ATOM 731 O O . LYS A 1 91 ? 7.672 6.556 -23.072 1.00 82.69 91 LYS A O 1
ATOM 736 N N . ASP A 1 92 ? 5.480 6.293 -23.516 1.00 85.06 92 ASP A N 1
ATOM 737 C CA . ASP A 1 92 ? 5.417 4.902 -23.060 1.00 85.06 92 ASP A CA 1
ATOM 738 C C . ASP A 1 92 ? 6.131 3.959 -24.034 1.00 85.06 92 ASP A C 1
ATOM 740 O O . ASP A 1 92 ? 5.929 3.997 -25.252 1.00 85.06 92 ASP A O 1
ATOM 744 N N . GLN A 1 93 ? 6.915 3.041 -23.481 1.00 86.62 93 GLN A N 1
ATOM 745 C CA . GLN A 1 93 ? 7.516 1.932 -24.208 1.00 86.62 93 GLN A CA 1
ATOM 746 C C . GLN A 1 93 ? 6.563 0.732 -24.261 1.00 86.62 93 GLN A C 1
ATOM 748 O O . GLN A 1 93 ? 5.621 0.615 -23.481 1.00 86.62 93 GLN A O 1
ATOM 753 N N . HIS A 1 94 ? 6.835 -0.222 -25.158 1.00 87.94 94 HIS A N 1
ATOM 754 C CA . HIS A 1 94 ? 6.017 -1.434 -25.304 1.00 87.94 94 HIS A CA 1
ATOM 755 C C . HIS A 1 94 ? 5.832 -2.206 -23.980 1.00 87.94 94 HIS A C 1
ATOM 757 O O . HIS A 1 94 ? 4.762 -2.746 -23.708 1.00 87.94 94 HIS A O 1
ATOM 763 N N . CYS A 1 95 ? 6.858 -2.236 -23.129 1.00 88.50 95 CYS A N 1
ATOM 764 C CA . CYS A 1 95 ? 6.790 -2.912 -21.838 1.00 88.50 95 CYS A CA 1
ATOM 765 C C . CYS A 1 95 ? 5.840 -2.208 -20.844 1.00 88.50 95 CYS A C 1
ATOM 767 O O . CYS A 1 95 ? 5.197 -2.876 -20.030 1.00 88.50 95 CYS A O 1
ATOM 769 N N . ASP A 1 96 ? 5.671 -0.886 -20.955 1.00 91.75 96 ASP A N 1
ATOM 770 C CA . ASP A 1 96 ? 4.849 -0.091 -20.040 1.00 91.75 96 ASP A CA 1
ATOM 771 C C . ASP A 1 96 ? 3.361 -0.441 -20.149 1.00 91.75 96 ASP A C 1
ATOM 773 O O . ASP A 1 96 ? 2.649 -0.382 -19.149 1.00 91.75 96 ASP A O 1
ATOM 777 N N . TYR A 1 97 ? 2.884 -0.887 -21.315 1.00 88.75 97 TYR A N 1
ATOM 778 C CA . TYR A 1 97 ? 1.489 -1.309 -21.491 1.00 88.75 97 TYR A CA 1
ATOM 779 C C . TYR A 1 97 ? 1.120 -2.506 -20.601 1.00 88.75 97 TYR A C 1
ATOM 781 O O . TYR A 1 97 ? 0.015 -2.555 -20.058 1.00 88.75 97 TYR A O 1
ATOM 789 N N . TYR A 1 98 ? 2.050 -3.444 -20.394 1.00 88.25 98 TYR A N 1
ATOM 790 C CA . TYR A 1 98 ? 1.844 -4.575 -19.482 1.00 88.25 98 TYR A CA 1
ATOM 791 C C . TYR A 1 98 ? 1.946 -4.137 -18.019 1.00 88.25 98 TYR A C 1
ATOM 793 O O . TYR A 1 98 ? 1.139 -4.552 -17.183 1.00 88.25 98 TYR A O 1
ATOM 801 N N . ALA A 1 99 ? 2.907 -3.261 -17.713 1.00 93.31 99 ALA A N 1
ATOM 802 C CA . ALA A 1 99 ? 3.143 -2.792 -16.355 1.00 93.31 99 ALA A CA 1
ATOM 803 C C . ALA A 1 99 ? 2.004 -1.911 -15.825 1.00 93.31 99 ALA A C 1
ATOM 805 O O . ALA A 1 99 ? 1.567 -2.082 -14.684 1.00 93.31 99 ALA A O 1
ATOM 806 N N . LYS A 1 100 ? 1.475 -1.005 -16.657 1.00 94.19 100 LYS A N 1
ATOM 807 C CA . LYS A 1 100 ? 0.436 -0.037 -16.281 1.00 94.19 100 LYS A CA 1
ATOM 808 C C . LYS A 1 100 ? -0.785 -0.692 -15.667 1.00 94.19 100 LYS A C 1
ATOM 810 O O . LYS A 1 100 ? -1.255 -0.225 -14.636 1.00 94.19 100 LYS A O 1
ATOM 815 N N . LEU A 1 101 ? -1.276 -1.785 -16.248 1.00 92.38 101 LEU A N 1
ATOM 816 C CA . LEU A 1 101 ? -2.460 -2.469 -15.730 1.00 92.38 101 LEU A CA 1
ATOM 817 C C . LEU A 1 101 ? -2.225 -3.031 -14.320 1.00 92.38 101 LEU A C 1
ATOM 819 O O . LEU A 1 101 ? -3.085 -2.901 -13.445 1.00 92.38 101 LEU A O 1
ATOM 823 N N . ILE A 1 102 ? -1.063 -3.650 -14.095 1.00 95.50 102 ILE A N 1
ATOM 824 C CA . ILE A 1 102 ? -0.704 -4.245 -12.803 1.00 95.50 102 ILE A CA 1
ATOM 825 C C . ILE A 1 102 ? -0.508 -3.140 -11.762 1.00 95.50 102 ILE A C 1
ATOM 827 O O . ILE A 1 102 ? -1.095 -3.201 -10.679 1.00 95.50 102 ILE A O 1
ATOM 831 N N . ILE A 1 103 ? 0.250 -2.097 -12.110 1.00 96.38 103 ILE A N 1
ATOM 832 C CA . ILE A 1 103 ? 0.525 -0.960 -11.226 1.00 96.38 103 ILE A CA 1
ATOM 833 C C . ILE A 1 103 ? -0.764 -0.180 -10.923 1.00 96.38 103 ILE A C 1
ATOM 835 O O . ILE A 1 103 ? -0.985 0.196 -9.776 1.00 96.38 103 ILE A O 1
ATOM 839 N N . ALA A 1 104 ? -1.666 0.010 -11.890 1.00 94.69 104 ALA A N 1
ATOM 840 C CA . ALA A 1 104 ? -2.957 0.670 -11.674 1.00 94.69 104 ALA A CA 1
ATOM 841 C C . ALA A 1 104 ? -3.812 -0.079 -10.649 1.00 94.69 104 ALA A C 1
ATOM 843 O O . ALA A 1 104 ? -4.286 0.506 -9.678 1.00 94.69 104 ALA A O 1
ATOM 844 N N . ARG A 1 105 ? -3.956 -1.399 -10.808 1.00 93.06 105 ARG A N 1
ATOM 845 C CA . ARG A 1 105 ? -4.700 -2.228 -9.846 1.00 93.06 105 ARG A CA 1
ATOM 846 C C . ARG A 1 105 ? -4.041 -2.239 -8.470 1.00 93.06 105 ARG A C 1
ATOM 848 O O . ARG A 1 105 ? -4.730 -2.212 -7.453 1.00 93.06 105 ARG A O 1
ATOM 855 N N . PHE A 1 106 ? -2.712 -2.293 -8.423 1.00 94.56 106 PHE A N 1
ATOM 856 C CA . PHE A 1 106 ? -1.969 -2.234 -7.170 1.00 94.56 106 PHE A CA 1
ATOM 857 C C . PHE A 1 106 ? -2.181 -0.897 -6.450 1.00 94.56 106 PHE A C 1
ATOM 859 O O . PHE A 1 106 ? -2.577 -0.890 -5.287 1.00 94.56 106 PHE A O 1
ATOM 866 N N . THR A 1 107 ? -1.978 0.218 -7.150 1.00 94.19 107 THR A N 1
ATOM 867 C CA . THR A 1 107 ? -2.116 1.573 -6.597 1.00 94.19 107 THR A CA 1
ATOM 868 C C . THR A 1 107 ? -3.551 1.923 -6.217 1.00 94.19 107 THR A C 1
ATOM 870 O O . THR A 1 107 ? -3.724 2.643 -5.237 1.00 94.19 107 THR A O 1
ATOM 873 N N . ASP A 1 108 ? -4.572 1.395 -6.903 1.00 91.38 108 ASP A N 1
ATOM 874 C CA . ASP A 1 108 ? -5.977 1.528 -6.483 1.00 91.38 108 ASP A CA 1
ATOM 875 C C . ASP A 1 108 ? -6.209 0.852 -5.127 1.00 91.38 108 ASP A C 1
ATOM 877 O O . ASP A 1 108 ? -6.605 1.510 -4.162 1.00 91.38 108 ASP A O 1
ATOM 881 N N . ARG A 1 109 ? -5.860 -0.440 -5.015 1.00 90.31 109 ARG A N 1
ATOM 882 C CA . ARG A 1 109 ? -5.967 -1.191 -3.751 1.00 90.31 109 ARG A CA 1
ATOM 883 C C . ARG A 1 109 ?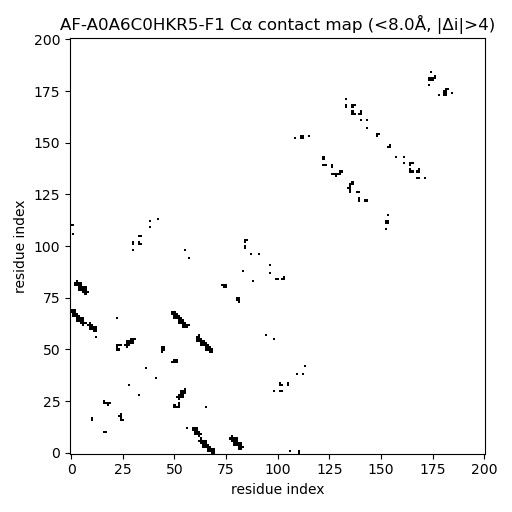 -5.189 -0.511 -2.628 1.00 90.31 109 ARG A C 1
ATOM 885 O O . ARG A 1 109 ? -5.703 -0.372 -1.521 1.00 90.31 109 ARG A O 1
ATOM 892 N N . PHE A 1 110 ? -3.971 -0.055 -2.912 1.00 92.31 110 PHE A N 1
ATOM 893 C CA . PHE A 1 110 ? -3.134 0.581 -1.903 1.00 92.31 110 PHE A CA 1
ATOM 894 C C . PHE A 1 110 ? -3.649 1.980 -1.517 1.00 92.31 110 PHE A C 1
ATOM 896 O O . PHE A 1 110 ? -3.698 2.319 -0.338 1.00 92.31 110 PHE A O 1
ATOM 903 N N . SER A 1 111 ? -4.150 2.772 -2.468 1.00 90.25 111 SER A N 1
ATOM 904 C CA . SER A 1 111 ? -4.776 4.069 -2.172 1.00 90.25 111 SER A CA 1
ATOM 905 C C . SER A 1 111 ? -6.030 3.920 -1.309 1.00 90.25 111 SER A C 1
ATOM 907 O O . SER A 1 111 ? -6.237 4.716 -0.392 1.00 90.25 111 SER A O 1
ATOM 909 N N . LYS A 1 112 ? -6.846 2.893 -1.569 1.00 88.06 112 LYS A N 1
ATOM 910 C CA . LYS A 1 112 ? -8.007 2.540 -0.738 1.00 88.06 112 LYS A CA 1
ATOM 911 C C . LYS A 1 112 ? -7.584 2.137 0.669 1.00 88.06 112 LYS A C 1
ATOM 913 O O . LYS A 1 112 ? -8.078 2.712 1.632 1.00 88.06 112 LYS A O 1
ATOM 918 N N . ARG A 1 113 ? -6.569 1.275 0.788 1.00 89.56 113 ARG A N 1
ATOM 919 C CA . ARG A 1 113 ? -5.963 0.898 2.074 1.00 89.56 113 ARG A CA 1
ATOM 920 C C . ARG A 1 113 ? -5.532 2.121 2.892 1.00 89.56 113 ARG A C 1
ATOM 922 O O . ARG A 1 113 ? -5.924 2.242 4.052 1.00 89.56 113 ARG A O 1
ATOM 929 N N . LEU A 1 114 ? -4.785 3.047 2.288 1.00 89.81 114 LEU A N 1
ATOM 930 C CA . LEU A 1 114 ? -4.348 4.285 2.949 1.00 89.81 114 LEU A CA 1
ATOM 931 C C . LEU A 1 114 ? -5.530 5.184 3.341 1.00 89.81 114 LEU A C 1
ATOM 933 O O . LEU A 1 114 ? -5.536 5.779 4.419 1.00 89.81 114 LEU A O 1
ATOM 937 N N . ARG A 1 115 ? -6.560 5.277 2.491 1.00 88.69 115 ARG A N 1
ATOM 938 C CA . ARG A 1 115 ? -7.788 6.022 2.804 1.00 88.69 115 ARG A CA 1
ATOM 939 C C . ARG A 1 115 ? -8.500 5.432 4.020 1.00 88.69 115 ARG A C 1
ATOM 941 O O . ARG A 1 115 ? -8.901 6.189 4.902 1.00 88.69 115 ARG A O 1
ATOM 948 N N . THR A 1 116 ? -8.624 4.113 4.084 1.00 89.25 116 THR A N 1
ATOM 949 C CA . THR A 1 116 ? -9.255 3.401 5.201 1.00 89.25 116 THR A CA 1
ATOM 950 C C . THR A 1 116 ? -8.483 3.604 6.495 1.00 89.25 116 THR A C 1
ATOM 952 O O . THR A 1 116 ? -9.091 3.945 7.506 1.00 89.25 116 THR A O 1
ATOM 955 N N . ARG A 1 117 ? -7.146 3.533 6.467 1.00 89.69 117 ARG A N 1
ATOM 956 C CA . ARG A 1 117 ? -6.306 3.897 7.623 1.00 89.69 117 ARG A CA 1
ATOM 957 C C . ARG A 1 117 ? -6.558 5.318 8.104 1.00 89.69 117 ARG A C 1
ATOM 959 O O . ARG A 1 117 ? -6.838 5.515 9.281 1.00 89.69 117 ARG A O 1
ATOM 966 N N . ARG A 1 118 ? -6.591 6.285 7.189 1.00 89.69 118 ARG A N 1
ATOM 967 C CA . ARG A 1 118 ? -6.896 7.677 7.534 1.00 89.69 118 ARG A CA 1
ATOM 968 C C . ARG A 1 118 ? -8.285 7.838 8.159 1.00 89.69 118 ARG A C 1
ATOM 970 O O . ARG A 1 118 ? -8.452 8.624 9.085 1.00 89.69 118 ARG A O 1
ATOM 977 N N . ILE A 1 119 ? -9.294 7.117 7.669 1.00 90.50 119 ILE A N 1
ATOM 978 C CA . ILE A 1 119 ? -10.639 7.131 8.267 1.00 90.50 119 ILE A CA 1
ATOM 979 C C . ILE A 1 119 ? -10.595 6.557 9.684 1.00 90.50 119 ILE A C 1
ATOM 981 O O . ILE A 1 119 ? -11.146 7.166 10.598 1.00 90.50 119 ILE A O 1
ATOM 985 N N . LEU A 1 120 ? -9.916 5.425 9.879 1.00 91.50 120 LEU A N 1
ATOM 986 C CA . LEU A 1 120 ? -9.757 4.802 11.192 1.00 91.50 120 LEU A CA 1
ATOM 987 C C . LEU A 1 120 ? -9.059 5.746 12.176 1.00 91.50 120 LEU A C 1
ATOM 989 O O . LEU A 1 120 ? -9.536 5.911 13.292 1.00 91.50 120 LEU A O 1
ATOM 993 N N . GLU A 1 121 ? -7.995 6.428 11.757 1.00 91.88 121 GLU A N 1
ATOM 994 C CA . GLU A 1 121 ? -7.320 7.456 12.559 1.00 91.88 121 GLU A CA 1
ATOM 995 C C . GLU A 1 121 ? -8.256 8.615 12.922 1.00 91.88 121 GLU A C 1
ATOM 997 O O . GLU A 1 121 ? -8.285 9.056 14.071 1.00 91.88 121 GLU A O 1
ATOM 1002 N N . ILE A 1 122 ? -9.069 9.093 11.975 1.00 92.62 122 ILE A N 1
ATOM 1003 C CA . ILE A 1 122 ? -10.075 10.133 12.237 1.00 92.62 122 ILE A CA 1
ATOM 1004 C C . ILE A 1 122 ? -11.109 9.653 13.262 1.00 92.62 122 ILE A C 1
ATOM 1006 O O . ILE A 1 122 ? -11.499 10.420 14.137 1.00 92.62 122 ILE A O 1
ATOM 1010 N N . ILE A 1 123 ? -11.563 8.402 13.173 1.00 92.69 123 ILE A N 1
ATOM 1011 C CA . ILE A 1 123 ? -12.488 7.836 14.160 1.00 92.69 123 ILE A CA 1
ATOM 1012 C C . ILE A 1 123 ? -11.803 7.776 15.529 1.00 92.69 123 ILE A C 1
ATOM 1014 O O . ILE A 1 123 ? -12.350 8.292 16.499 1.00 92.69 123 ILE A O 1
ATOM 1018 N N . GLN A 1 124 ? -10.592 7.217 15.604 1.00 92.88 124 GLN A N 1
ATOM 1019 C CA . GLN A 1 124 ? -9.846 7.084 16.858 1.00 92.88 124 GLN A CA 1
ATOM 1020 C C . GLN A 1 124 ? -9.580 8.437 17.527 1.00 92.88 124 GLN A C 1
ATOM 1022 O O . GLN A 1 124 ? -9.709 8.551 18.737 1.00 92.88 124 GLN A O 1
ATOM 1027 N N . THR A 1 125 ? -9.228 9.465 16.754 1.00 92.81 125 THR A N 1
ATOM 1028 C CA . THR A 1 125 ? -8.921 10.811 17.276 1.00 92.81 125 THR A CA 1
ATOM 1029 C C . THR A 1 125 ? -10.152 11.586 17.745 1.00 92.81 125 THR A C 1
ATOM 1031 O O . THR A 1 125 ? -10.011 12.555 18.485 1.00 92.81 125 THR A O 1
ATOM 1034 N N . ARG A 1 126 ? -11.362 11.179 17.337 1.00 93.44 126 ARG A N 1
ATOM 1035 C CA . ARG A 1 126 ? -12.626 11.770 17.814 1.00 93.44 126 ARG A CA 1
ATOM 1036 C C . ARG A 1 126 ? -13.079 11.216 19.161 1.00 93.44 126 ARG A C 1
ATOM 1038 O O . ARG A 1 126 ? -13.947 11.816 19.791 1.00 93.44 126 ARG A O 1
ATOM 1045 N N . ILE A 1 127 ? -12.528 10.083 19.578 1.00 91.69 127 ILE A N 1
ATOM 1046 C CA . ILE A 1 127 ? -12.823 9.465 20.866 1.00 91.69 127 ILE A CA 1
ATOM 1047 C C . ILE A 1 127 ? -11.868 10.082 21.888 1.00 91.69 127 ILE A C 1
ATOM 1049 O O . ILE A 1 127 ? -10.656 10.087 21.690 1.00 91.69 127 ILE A O 1
ATOM 1053 N N . ILE A 1 128 ? -12.429 10.666 22.946 1.00 91.56 128 ILE A N 1
ATOM 1054 C CA . ILE A 1 128 ? -11.667 11.422 23.955 1.00 91.56 128 ILE A CA 1
ATOM 1055 C C . ILE A 1 128 ? -11.026 10.462 24.965 1.00 91.56 128 ILE A C 1
ATOM 1057 O O . ILE A 1 128 ? -9.999 10.768 25.569 1.00 91.56 128 ILE A O 1
ATOM 1061 N N . GLU A 1 129 ? -11.644 9.298 25.148 1.00 92.56 129 GLU A N 1
ATOM 1062 C CA . GLU A 1 129 ? -11.178 8.238 26.027 1.00 92.56 129 GLU A CA 1
ATOM 1063 C C . GLU A 1 129 ? -9.803 7.707 25.609 1.00 92.56 129 GLU A C 1
ATOM 1065 O O . GLU A 1 129 ? -9.416 7.712 24.438 1.00 92.56 129 GLU A O 1
ATOM 1070 N N . HIS A 1 130 ? -9.046 7.222 26.590 1.00 89.69 130 HIS A N 1
ATOM 1071 C CA . HIS A 1 130 ? -7.720 6.680 26.342 1.00 89.69 130 HIS A CA 1
ATOM 1072 C C . HIS A 1 130 ? -7.812 5.333 25.612 1.00 89.69 130 HIS A C 1
ATOM 1074 O O . HIS A 1 130 ? -8.621 4.485 25.970 1.00 89.69 130 HIS A O 1
ATOM 1080 N N . LYS A 1 131 ? -6.926 5.090 24.636 1.00 88.19 131 LYS A N 1
ATOM 1081 C CA . LYS A 1 131 ? -6.951 3.907 23.746 1.00 88.19 131 LYS A CA 1
ATOM 1082 C C . LYS A 1 131 ? -6.890 2.539 24.438 1.00 88.19 131 LYS A C 1
ATOM 1084 O O . LYS A 1 131 ? -7.064 1.535 23.770 1.00 88.19 131 LYS A O 1
ATOM 1089 N N . GLN A 1 132 ? -6.569 2.502 25.728 1.00 86.25 132 GLN A N 1
ATOM 1090 C CA . GLN A 1 132 ? -6.487 1.275 26.527 1.00 86.25 132 GLN A CA 1
ATOM 1091 C C . GLN A 1 132 ? -7.745 1.026 27.370 1.00 86.25 132 GLN A C 1
ATOM 1093 O O . GLN A 1 132 ? -7.794 0.031 28.082 1.00 86.25 132 GLN A O 1
ATOM 1098 N N . THR A 1 133 ? -8.731 1.930 27.359 1.00 87.44 133 THR A N 1
ATOM 1099 C CA . THR A 1 133 ? -9.934 1.778 28.184 1.00 87.44 133 THR A CA 1
ATOM 1100 C C . THR A 1 133 ? -11.055 1.093 27.417 1.00 87.44 133 THR A C 1
ATOM 1102 O O . THR A 1 133 ? -11.177 1.207 26.196 1.00 87.44 133 THR A O 1
ATOM 1105 N N . ILE A 1 134 ? -11.923 0.403 28.153 1.00 89.69 134 ILE A N 1
ATOM 1106 C CA . ILE A 1 134 ? -13.094 -0.281 27.593 1.00 89.69 134 ILE A CA 1
ATOM 1107 C C . ILE A 1 134 ? -14.017 0.725 26.904 1.00 89.69 134 ILE A C 1
ATOM 1109 O O . ILE A 1 134 ? -14.524 0.455 25.819 1.00 89.69 134 ILE A O 1
ATOM 1113 N N . GLU A 1 135 ? -14.208 1.901 27.506 1.00 91.31 135 GLU A N 1
ATOM 1114 C CA . GLU A 1 135 ? -15.077 2.957 26.983 1.00 91.31 135 GLU A CA 1
ATOM 1115 C C . GLU A 1 135 ? -14.593 3.451 25.616 1.00 91.31 135 GLU A C 1
ATOM 1117 O O . GLU A 1 135 ? -15.413 3.722 24.736 1.00 91.31 135 GLU A O 1
ATOM 1122 N N . PHE A 1 136 ? -13.271 3.517 25.410 1.00 94.19 136 PHE A N 1
ATOM 1123 C CA . PHE A 1 136 ? -12.705 3.803 24.096 1.00 94.19 136 PHE A CA 1
ATOM 1124 C C . PHE A 1 136 ? -13.106 2.723 23.092 1.00 94.19 136 PHE A C 1
ATOM 1126 O O . PHE A 1 136 ? -13.646 3.047 22.036 1.00 94.19 136 PHE A O 1
ATOM 1133 N N . HIS A 1 137 ? -12.880 1.446 23.417 1.00 93.06 137 HIS A N 1
ATOM 1134 C CA . HIS A 1 137 ? -13.170 0.345 22.497 1.00 93.06 137 HIS A CA 1
ATOM 1135 C C . HIS A 1 137 ? -14.667 0.213 22.189 1.00 93.06 137 HIS A C 1
ATOM 1137 O O . HIS A 1 137 ? -15.020 -0.013 21.036 1.00 93.06 137 HIS A O 1
ATOM 1143 N N . GLN A 1 138 ? -15.553 0.442 23.161 1.00 92.88 138 GLN A N 1
ATOM 1144 C CA . GLN A 1 138 ? -17.004 0.458 22.943 1.00 92.88 138 GLN A CA 1
ATOM 1145 C C . GLN A 1 138 ? -17.419 1.563 21.964 1.00 92.88 138 GLN A C 1
ATOM 1147 O O . GLN A 1 138 ? -18.038 1.278 20.938 1.00 92.88 138 GLN A O 1
ATOM 1152 N N . LYS A 1 139 ? -16.996 2.811 22.210 1.00 93.75 139 LYS A N 1
ATOM 1153 C CA . LYS A 1 139 ? -17.270 3.938 21.300 1.00 93.75 139 LYS A CA 1
ATOM 1154 C C . LYS A 1 139 ? -16.643 3.740 19.925 1.00 93.75 139 LYS A C 1
ATOM 1156 O O . LYS A 1 139 ? -17.210 4.145 18.910 1.00 93.75 139 LYS A O 1
ATOM 1161 N N . PHE A 1 140 ? -15.469 3.118 19.880 1.00 94.88 140 PHE A N 1
ATOM 1162 C CA . PHE A 1 140 ? -14.784 2.801 18.637 1.00 94.88 140 PHE A CA 1
ATOM 1163 C C . PHE A 1 140 ? -15.575 1.785 17.813 1.00 94.88 140 PHE A C 1
ATOM 1165 O O . PHE A 1 140 ? -15.815 2.030 16.633 1.00 94.88 140 PHE A O 1
ATOM 1172 N N . LEU A 1 141 ? -16.057 0.703 18.427 1.00 94.06 141 LEU A N 1
ATOM 1173 C CA . LEU A 1 141 ? -16.896 -0.303 17.771 1.00 94.06 141 LEU A CA 1
ATOM 1174 C C . LEU A 1 141 ? -18.213 0.290 17.245 1.00 94.06 141 LEU A C 1
ATOM 1176 O O . LEU A 1 141 ? -18.577 0.026 16.097 1.00 94.06 141 LEU A O 1
ATOM 1180 N N . GLU A 1 142 ? -18.884 1.136 18.032 1.00 93.81 142 GLU A N 1
ATOM 1181 C CA . GLU A 1 142 ? -20.091 1.858 17.601 1.00 93.81 142 GLU A CA 1
ATOM 1182 C C . GLU A 1 142 ? -19.816 2.737 16.373 1.00 93.81 142 GLU A C 1
ATOM 1184 O O . GLU A 1 142 ? -20.556 2.704 15.384 1.00 93.81 142 GLU A O 1
ATOM 1189 N N . ALA A 1 143 ? -18.710 3.487 16.394 1.00 92.25 143 ALA A N 1
ATOM 1190 C CA . ALA A 1 143 ? -18.319 4.348 15.285 1.00 92.25 143 ALA A CA 1
ATOM 1191 C C . ALA A 1 143 ? -17.939 3.553 14.024 1.00 92.25 143 ALA A C 1
ATOM 1193 O O . ALA A 1 143 ? -18.288 3.965 12.914 1.00 92.25 143 ALA A O 1
ATOM 1194 N N . LEU A 1 144 ? -17.266 2.405 14.174 1.00 91.69 144 LEU A N 1
ATOM 1195 C CA . LEU A 1 144 ? -16.974 1.502 13.059 1.00 91.69 144 LEU A CA 1
ATOM 1196 C C . LEU A 1 144 ? -18.258 0.941 12.440 1.00 91.69 144 LEU A C 1
ATOM 1198 O O . LEU A 1 144 ? -18.336 0.843 11.219 1.00 91.69 144 LEU A O 1
ATOM 1202 N N . GLN A 1 145 ? -19.258 0.590 13.251 1.00 88.69 145 GLN A N 1
ATOM 1203 C CA . GLN A 1 145 ? -20.534 0.057 12.766 1.00 88.69 145 GLN A CA 1
ATOM 1204 C C . GLN A 1 145 ? -21.377 1.112 12.037 1.00 88.69 145 GLN A C 1
ATOM 1206 O O . GLN A 1 145 ? -22.080 0.781 11.083 1.00 88.69 145 GLN A O 1
ATOM 1211 N N . ALA A 1 146 ? -21.302 2.373 12.463 1.00 89.25 146 ALA A N 1
ATOM 1212 C CA . ALA A 1 146 ? -22.022 3.476 11.830 1.00 89.25 146 ALA A CA 1
ATOM 1213 C C . ALA A 1 146 ? -21.430 3.900 10.470 1.00 89.25 146 ALA A C 1
ATOM 1215 O O . ALA A 1 146 ? -22.110 4.568 9.688 1.00 89.25 146 ALA A O 1
ATOM 1216 N N . TYR A 1 147 ? -20.173 3.546 10.179 1.00 86.31 147 TYR A N 1
ATOM 1217 C CA . TYR A 1 147 ? -19.506 3.933 8.937 1.00 86.31 147 TYR A CA 1
ATOM 1218 C C . TYR A 1 147 ? -19.850 2.974 7.774 1.00 86.31 147 TYR A C 1
ATOM 1220 O O . TYR A 1 147 ? -19.739 1.757 7.933 1.00 86.31 147 TYR A O 1
ATOM 1228 N N . PRO A 1 148 ? -20.237 3.477 6.584 1.00 83.44 148 PRO A N 1
ATOM 1229 C CA . PRO A 1 148 ? -20.575 2.634 5.437 1.00 83.44 148 PRO A CA 1
ATOM 1230 C C . PRO A 1 148 ? -19.314 2.096 4.736 1.00 83.44 148 PRO A C 1
ATOM 1232 O O . PRO A 1 148 ? -18.690 2.771 3.916 1.00 83.44 148 PRO A O 1
ATOM 1235 N N . TRP A 1 149 ? -18.921 0.865 5.069 1.00 82.56 149 TRP A N 1
ATOM 1236 C CA . TRP A 1 149 ? -17.782 0.170 4.452 1.00 82.56 149 TRP A CA 1
ATOM 1237 C C . TRP A 1 149 ? -18.176 -0.509 3.128 1.00 82.56 149 TRP A C 1
ATOM 1239 O O . TRP A 1 149 ? -18.512 -1.701 3.076 1.00 82.56 149 TRP A O 1
ATOM 1249 N N . ASP A 1 150 ? -18.136 0.259 2.043 1.00 71.75 150 ASP A N 1
ATOM 1250 C CA . ASP A 1 150 ? -18.593 -0.199 0.725 1.00 71.75 150 ASP A CA 1
ATOM 1251 C C . ASP A 1 150 ? -17.564 -1.063 -0.035 1.00 71.75 150 ASP A C 1
ATOM 1253 O O . ASP A 1 150 ? -17.960 -1.890 -0.858 1.00 71.75 150 ASP A O 1
ATOM 1257 N N . ASP A 1 151 ? -16.259 -0.943 0.244 1.00 70.38 151 ASP A N 1
ATOM 1258 C CA . ASP A 1 151 ? -15.215 -1.702 -0.465 1.00 70.38 151 ASP A CA 1
ATOM 1259 C C . ASP A 1 151 ? -14.906 -3.046 0.221 1.00 70.38 151 ASP A C 1
ATOM 1261 O O . ASP A 1 151 ? -14.673 -3.125 1.430 1.00 70.38 151 ASP A O 1
ATOM 1265 N N . ILE A 1 152 ? -14.861 -4.129 -0.561 1.00 68.00 152 ILE A N 1
ATOM 1266 C CA . ILE A 1 152 ? -14.558 -5.480 -0.067 1.00 68.00 152 ILE A CA 1
ATOM 1267 C C . ILE A 1 152 ? -13.160 -5.581 0.561 1.00 68.00 152 ILE A C 1
ATOM 12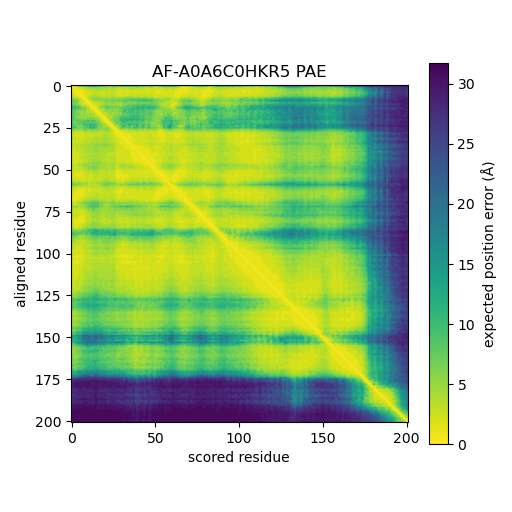69 O O . ILE A 1 152 ? -12.961 -6.355 1.497 1.00 68.00 152 ILE A O 1
ATOM 1273 N N . HIS A 1 153 ? -12.198 -4.787 0.080 1.00 62.69 153 HIS A N 1
ATOM 1274 C CA . HIS A 1 153 ? -10.835 -4.764 0.608 1.00 62.69 153 HIS A CA 1
ATOM 1275 C C . HIS A 1 153 ? -10.726 -3.972 1.917 1.00 62.69 153 HIS A C 1
ATOM 1277 O O . HIS A 1 153 ? -9.872 -4.289 2.748 1.00 62.69 153 HIS A O 1
ATOM 1283 N N . ASP A 1 154 ? -11.618 -3.004 2.138 1.00 69.12 154 ASP A N 1
ATOM 1284 C CA . ASP A 1 154 ? -11.713 -2.264 3.399 1.00 69.12 154 ASP A CA 1
ATOM 1285 C C . ASP A 1 154 ? -12.273 -3.153 4.514 1.00 69.12 154 ASP A C 1
ATOM 1287 O O . ASP A 1 154 ? -11.816 -3.091 5.657 1.00 69.12 154 ASP A O 1
ATOM 1291 N N . ARG A 1 155 ? -13.209 -4.047 4.169 1.00 76.44 155 ARG A N 1
ATOM 1292 C CA . ARG A 1 155 ? -13.886 -4.925 5.134 1.00 76.44 155 ARG A CA 1
ATOM 1293 C C . ARG A 1 155 ? -12.937 -5.833 5.901 1.00 76.44 155 ARG A C 1
ATOM 1295 O O . ARG A 1 155 ? -13.133 -5.972 7.097 1.00 76.44 155 ARG A O 1
ATOM 1302 N N . LEU A 1 156 ? -11.912 -6.408 5.268 1.00 81.25 156 LEU A N 1
ATOM 1303 C CA . LEU A 1 156 ? -10.978 -7.307 5.965 1.00 81.25 156 LEU A CA 1
ATOM 1304 C C . LEU A 1 156 ? -10.131 -6.572 7.013 1.00 81.25 156 LEU A C 1
ATOM 1306 O O . LEU A 1 156 ? -9.981 -7.059 8.130 1.00 81.25 156 LEU A O 1
ATOM 1310 N N . LEU A 1 157 ? -9.615 -5.382 6.682 1.00 84.94 157 LEU A N 1
ATOM 1311 C CA . LEU A 1 157 ? -8.880 -4.555 7.646 1.00 84.94 157 LEU A CA 1
ATOM 1312 C C . LEU A 1 157 ? -9.773 -4.157 8.820 1.00 84.94 157 LEU A C 1
ATOM 1314 O O . LEU A 1 157 ? -9.395 -4.299 9.981 1.00 84.94 157 LEU A O 1
ATOM 1318 N N . VAL A 1 158 ? -10.951 -3.628 8.496 1.00 88.25 158 VAL A N 1
ATOM 1319 C CA . VAL A 1 158 ? -11.905 -3.139 9.490 1.00 88.25 158 VAL A CA 1
ATOM 1320 C C . VAL A 1 158 ? -12.389 -4.286 10.366 1.00 88.25 158 VAL A C 1
ATOM 1322 O O . VAL A 1 158 ? -12.494 -4.108 11.573 1.00 88.25 158 VAL A O 1
ATOM 1325 N N . GLN A 1 159 ? -12.631 -5.463 9.787 1.00 88.56 159 GLN A N 1
ATOM 1326 C CA . GLN A 1 159 ? -13.014 -6.663 10.518 1.00 88.56 159 GLN A CA 1
ATOM 1327 C C . GLN A 1 159 ? -11.934 -7.065 11.520 1.00 88.56 159 GLN A C 1
ATOM 1329 O O . GLN A 1 159 ? -12.255 -7.221 12.691 1.00 88.56 159 GLN A O 1
ATOM 1334 N N . HIS A 1 160 ? -10.668 -7.145 11.105 1.00 87.94 160 HIS A N 1
ATOM 1335 C CA . HIS A 1 160 ? -9.582 -7.498 12.019 1.00 87.94 160 HIS A CA 1
ATOM 1336 C C . HIS A 1 160 ? -9.455 -6.501 13.186 1.00 87.94 160 HIS A C 1
ATOM 1338 O O . HIS A 1 160 ? -9.319 -6.885 14.344 1.00 87.94 160 HIS A O 1
ATOM 1344 N N . ILE A 1 161 ? -9.577 -5.201 12.901 1.00 89.69 161 ILE A N 1
ATOM 1345 C CA . ILE A 1 161 ? -9.540 -4.142 13.922 1.00 89.69 161 ILE A CA 1
ATOM 1346 C C . ILE A 1 161 ? -10.754 -4.206 14.859 1.00 89.69 161 ILE A C 1
ATOM 1348 O O . ILE A 1 161 ? -10.634 -3.965 16.064 1.00 89.69 161 ILE A O 1
ATOM 1352 N N . ARG A 1 162 ? -11.928 -4.518 14.304 1.00 91.25 162 ARG A N 1
ATOM 1353 C CA . ARG A 1 162 ? -13.164 -4.713 15.058 1.00 91.25 162 ARG A CA 1
ATOM 1354 C C . ARG A 1 162 ? -13.027 -5.903 16.000 1.00 91.25 162 ARG A C 1
ATOM 1356 O O . ARG A 1 162 ? -13.343 -5.760 17.171 1.00 91.25 162 ARG A O 1
ATOM 1363 N N . GLU A 1 163 ? -12.540 -7.036 15.506 1.00 92.81 163 GLU A N 1
ATOM 1364 C CA . GLU A 1 163 ? -12.308 -8.249 16.296 1.00 92.81 163 GLU A CA 1
ATOM 1365 C C . GLU A 1 163 ? -11.333 -7.978 17.446 1.00 92.81 163 GLU A C 1
ATOM 1367 O O . GLU A 1 163 ? -11.667 -8.263 18.590 1.00 92.81 163 GLU A O 1
ATOM 1372 N N . ALA A 1 164 ? -10.206 -7.310 17.179 1.00 91.19 164 ALA A N 1
ATOM 1373 C CA . ALA A 1 164 ? -9.239 -6.944 18.216 1.00 91.19 164 ALA A CA 1
ATOM 1374 C C . ALA A 1 164 ? -9.836 -6.024 19.300 1.00 91.19 164 ALA A C 1
ATOM 1376 O O . ALA A 1 164 ? -9.559 -6.184 20.485 1.00 91.19 164 ALA A O 1
ATOM 1377 N N . SER A 1 165 ? -10.680 -5.058 18.917 1.00 91.88 165 SER A N 1
ATOM 1378 C CA . SER A 1 165 ? -11.355 -4.194 19.899 1.00 91.88 165 SER A CA 1
ATOM 1379 C C . SER A 1 165 ? -12.453 -4.931 20.664 1.00 91.88 165 SER A C 1
ATOM 1381 O O . SER A 1 165 ? -12.641 -4.674 21.849 1.00 91.88 165 SER A O 1
ATOM 1383 N N . GLN A 1 166 ? -13.167 -5.845 20.003 1.00 92.44 166 GLN A N 1
ATOM 1384 C CA . GLN A 1 166 ? -14.190 -6.672 20.636 1.00 92.44 166 GLN A CA 1
ATOM 1385 C C . GLN A 1 166 ? -13.572 -7.611 21.671 1.00 92.44 166 GLN A C 1
ATOM 1387 O O . GLN A 1 166 ? -14.099 -7.721 22.770 1.00 92.44 166 GLN A O 1
ATOM 1392 N N . GLU A 1 167 ? -12.429 -8.224 21.361 1.00 91.38 167 GLU A N 1
ATOM 1393 C CA . GLU A 1 167 ? -11.705 -9.098 22.286 1.00 91.38 167 GLU A CA 1
ATOM 1394 C C . GLU A 1 167 ? -11.322 -8.372 23.582 1.00 91.38 167 GLU A C 1
ATOM 1396 O O . GLU A 1 167 ? -11.469 -8.937 24.666 1.00 91.38 167 GLU A O 1
ATOM 1401 N N . ILE A 1 168 ? -10.902 -7.105 23.495 1.00 88.56 168 ILE A N 1
ATOM 1402 C CA . ILE A 1 168 ? -10.594 -6.283 24.674 1.00 88.56 168 ILE A CA 1
ATOM 1403 C C . ILE A 1 168 ? -11.854 -6.035 25.507 1.00 88.56 168 ILE A C 1
ATOM 1405 O O . ILE A 1 168 ? -11.827 -6.224 26.721 1.00 88.56 168 ILE A O 1
ATOM 1409 N N . VAL A 1 169 ? -12.967 -5.655 24.870 1.00 87.88 169 VAL A N 1
ATOM 1410 C CA . VAL A 1 169 ? -14.244 -5.438 25.571 1.00 87.88 169 VAL A CA 1
ATOM 1411 C C . VAL A 1 169 ? -14.716 -6.721 26.253 1.00 87.88 169 VAL A C 1
ATOM 1413 O O . VAL A 1 169 ? -15.053 -6.683 27.434 1.00 87.88 169 VAL A O 1
ATOM 1416 N N . ASP A 1 170 ? -14.694 -7.849 25.543 1.00 87.69 170 ASP A N 1
ATOM 1417 C CA . ASP A 1 170 ? -15.133 -9.146 26.058 1.00 87.69 170 ASP A CA 1
ATOM 1418 C C . ASP A 1 170 ? -14.253 -9.616 27.220 1.00 87.69 170 ASP A C 1
ATOM 1420 O O . ASP A 1 170 ? -14.760 -10.112 28.225 1.00 87.69 170 ASP A O 1
ATOM 1424 N N . THR A 1 171 ? -12.932 -9.468 27.090 1.00 84.19 171 THR A N 1
ATOM 1425 C CA . THR A 1 171 ? -11.971 -9.852 28.132 1.00 84.19 171 THR A CA 1
ATOM 1426 C C . THR A 1 171 ? -12.193 -9.016 29.380 1.00 84.19 171 THR A C 1
ATOM 1428 O O . THR A 1 171 ? -12.388 -9.557 30.463 1.00 84.19 171 THR A O 1
ATOM 1431 N N . GLU A 1 172 ? -12.239 -7.698 29.236 1.00 78.94 172 GLU A N 1
ATOM 1432 C CA . GLU A 1 172 ? -12.434 -6.805 30.369 1.00 78.94 172 GLU A CA 1
ATOM 1433 C C . GLU A 1 172 ? -13.798 -7.001 31.042 1.00 78.94 172 GLU A C 1
ATOM 1435 O O . GLU A 1 172 ? -13.868 -7.010 32.267 1.00 78.94 172 GLU A O 1
ATOM 1440 N N . GLN A 1 173 ? -14.874 -7.224 30.275 1.00 78.31 173 GLN A N 1
ATOM 1441 C CA . GLN A 1 173 ? -16.196 -7.549 30.826 1.00 78.31 173 GLN A CA 1
ATOM 1442 C C . GLN A 1 173 ? -16.179 -8.845 31.644 1.00 78.31 173 GLN A C 1
ATOM 1444 O O . GLN A 1 173 ? -16.738 -8.875 32.737 1.00 78.31 173 GLN A O 1
ATOM 1449 N N . ARG A 1 174 ? -15.480 -9.890 31.181 1.00 75.31 174 ARG A N 1
ATOM 1450 C CA . ARG A 1 174 ? -15.340 -11.151 31.936 1.00 75.31 174 ARG A CA 1
ATOM 1451 C C . ARG A 1 174 ? -14.614 -10.978 33.274 1.00 75.31 174 ARG A C 1
ATOM 1453 O O . ARG A 1 174 ? -14.873 -11.749 34.192 1.00 75.31 174 ARG A O 1
ATOM 1460 N N . TYR A 1 175 ? -13.725 -9.991 33.394 1.00 63.44 175 TYR A N 1
ATOM 1461 C CA . TYR A 1 175 ? -12.876 -9.788 34.575 1.00 63.44 175 TYR A CA 1
ATOM 1462 C C . TYR A 1 175 ? -13.268 -8.579 35.442 1.00 63.44 175 TYR A C 1
ATOM 1464 O O . TYR A 1 175 ? -12.509 -8.193 36.337 1.00 63.44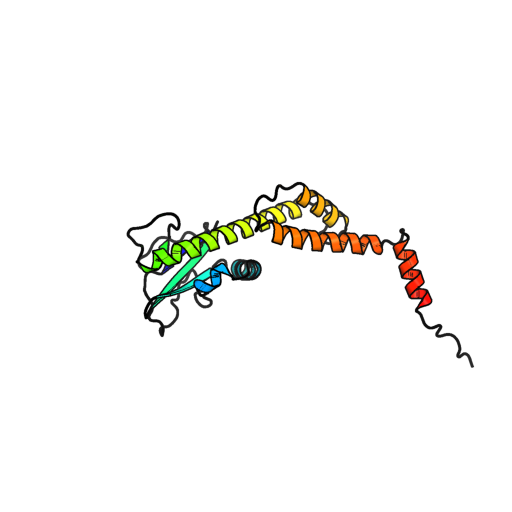 175 TYR A O 1
ATOM 1472 N N . ARG A 1 176 ? -14.459 -7.988 35.249 1.00 59.41 176 ARG A N 1
ATOM 1473 C CA . ARG A 1 176 ? -14.929 -6.887 36.105 1.00 59.41 176 ARG A CA 1
ATOM 1474 C C . ARG A 1 176 ? -15.176 -7.366 37.549 1.00 59.41 176 ARG A C 1
ATOM 1476 O O . ARG A 1 176 ? -16.007 -8.249 37.742 1.00 59.41 176 ARG A O 1
ATOM 1483 N N . PRO A 1 177 ? -14.579 -6.726 38.581 1.00 52.00 177 PRO A N 1
ATOM 1484 C CA . PRO A 1 177 ? -14.674 -7.134 39.996 1.00 52.00 177 PRO A CA 1
ATOM 1485 C C . PRO A 1 177 ? -16.073 -7.138 40.637 1.00 52.00 177 PRO A C 1
ATOM 1487 O O . PRO A 1 177 ? -16.191 -7.416 41.829 1.00 52.00 177 PRO A O 1
ATOM 1490 N N . TYR A 1 178 ? -17.112 -6.773 39.887 1.00 52.12 178 TYR A N 1
ATOM 1491 C CA . TYR A 1 178 ? -18.483 -6.592 40.371 1.00 52.12 178 TYR A CA 1
ATOM 1492 C C . TYR A 1 178 ? -19.510 -7.443 39.610 1.00 52.12 178 TYR A C 1
ATOM 1494 O O . TYR A 1 178 ? -20.702 -7.317 39.873 1.00 52.12 178 TYR A O 1
ATOM 1502 N N . GLU A 1 179 ? -19.064 -8.291 38.681 1.00 53.41 179 GLU A N 1
ATOM 1503 C CA . GLU A 1 179 ? -19.919 -9.182 37.891 1.00 53.41 179 GLU A CA 1
ATOM 1504 C C . GLU A 1 179 ? -19.520 -10.649 38.135 1.00 53.41 179 GLU A C 1
ATOM 1506 O O . GLU A 1 179 ? -18.390 -10.937 38.542 1.00 53.41 179 GLU A O 1
ATOM 1511 N N . ASP A 1 180 ? -20.460 -11.576 37.925 1.00 54.41 180 ASP A N 1
ATOM 1512 C CA . ASP A 1 180 ? -20.354 -12.992 38.323 1.00 54.41 180 ASP A CA 1
ATOM 1513 C C . ASP A 1 180 ? -19.061 -13.676 37.829 1.00 54.41 180 ASP A C 1
ATOM 1515 O O . ASP A 1 180 ? -18.478 -14.488 38.548 1.00 54.41 180 ASP A O 1
ATOM 1519 N N . GLY A 1 181 ? -18.530 -13.268 36.670 1.00 53.34 181 GLY A N 1
ATOM 1520 C CA . GLY A 1 181 ? -17.289 -13.805 36.095 1.00 53.34 181 GLY A CA 1
ATOM 1521 C C . GLY A 1 181 ? -16.031 -13.588 36.949 1.00 53.34 181 GLY A C 1
ATOM 1522 O O . GLY A 1 181 ? -15.139 -14.439 36.955 1.00 53.34 181 GLY A O 1
ATOM 1523 N N . TYR A 1 182 ? -15.961 -12.511 37.741 1.00 56.81 182 TYR A N 1
ATOM 1524 C CA . TYR A 1 182 ? -14.864 -12.320 38.698 1.00 56.81 182 TYR A CA 1
ATOM 1525 C C . TYR A 1 182 ? -14.987 -13.259 39.899 1.00 56.81 182 TYR A C 1
ATOM 1527 O O . TYR A 1 182 ? -13.978 -13.780 40.373 1.00 56.81 182 TYR A O 1
ATOM 1535 N N . TYR A 1 183 ? -16.209 -13.502 40.382 1.00 58.62 183 TYR A N 1
ATOM 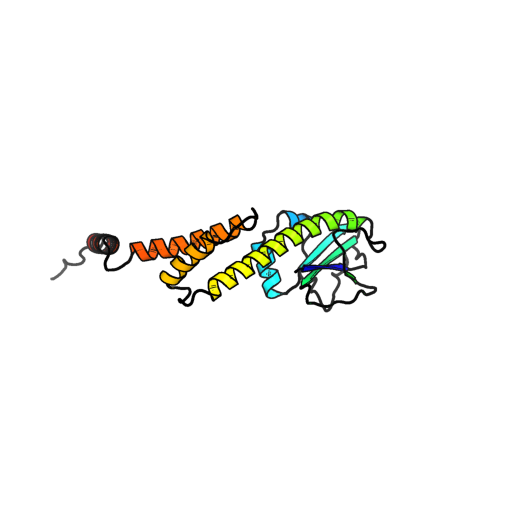1536 C CA . TYR A 1 183 ? -16.446 -14.454 41.467 1.00 58.62 183 TYR A CA 1
ATOM 1537 C C . TYR A 1 183 ? -16.153 -15.887 41.022 1.00 58.62 183 TYR A C 1
ATOM 1539 O O . TYR A 1 183 ? -15.501 -16.610 41.770 1.00 58.62 183 TYR A O 1
ATOM 1547 N N . GLU A 1 184 ? -16.535 -16.266 39.800 1.00 60.59 184 GLU A N 1
ATOM 1548 C CA . GLU A 1 184 ? -16.210 -17.570 39.211 1.00 60.59 184 GLU A CA 1
ATOM 1549 C C . GLU A 1 184 ? -14.698 -17.740 39.011 1.00 60.59 184 GLU A C 1
ATOM 1551 O O . GLU A 1 184 ? -14.133 -18.726 39.473 1.00 60.59 184 GLU A O 1
ATOM 1556 N N . ALA A 1 185 ? -14.004 -16.759 38.420 1.00 62.47 185 ALA A N 1
ATOM 1557 C CA . ALA A 1 185 ? -12.554 -16.829 38.212 1.00 62.47 185 ALA A CA 1
ATOM 1558 C C . ALA A 1 185 ? -11.756 -16.820 39.529 1.00 62.47 185 ALA A C 1
ATOM 1560 O O . ALA A 1 185 ? -10.734 -17.502 39.649 1.00 62.47 185 ALA A O 1
ATOM 1561 N N . LYS A 1 186 ? -12.221 -16.064 40.531 1.00 62.44 186 LYS A N 1
ATOM 1562 C CA . LYS A 1 186 ? -11.641 -16.060 41.877 1.00 62.44 186 LYS A CA 1
ATOM 1563 C C . LYS A 1 186 ? -11.870 -17.397 42.584 1.00 62.44 186 LYS A C 1
ATOM 1565 O O . LYS A 1 186 ? -10.926 -17.917 43.171 1.00 62.44 186 LYS A O 1
ATOM 1570 N N . HIS A 1 187 ? -13.071 -17.964 42.486 1.00 62.34 187 HIS A N 1
ATOM 1571 C CA . HIS A 1 187 ? -13.399 -19.275 43.047 1.00 62.34 187 HIS A CA 1
ATOM 1572 C C . HIS A 1 187 ? -12.551 -20.384 42.413 1.00 62.34 187 HIS A C 1
ATOM 1574 O O . HIS A 1 187 ? -11.936 -21.165 43.129 1.00 62.34 187 HIS A O 1
ATOM 1580 N N . ASP A 1 188 ? -12.415 -20.391 41.085 1.00 68.56 188 ASP A N 1
ATOM 1581 C CA . ASP A 1 188 ? -11.588 -21.352 40.345 1.00 68.56 188 ASP A CA 1
ATOM 1582 C C . ASP A 1 188 ? -10.102 -21.275 40.740 1.00 68.56 188 ASP A C 1
ATOM 1584 O O . ASP A 1 188 ? -9.408 -22.290 40.820 1.00 68.56 188 ASP A O 1
ATOM 1588 N N . PHE A 1 189 ? -9.594 -20.064 40.985 1.00 67.88 189 PHE A N 1
ATOM 1589 C CA . PHE A 1 189 ? -8.224 -19.837 41.448 1.00 67.88 189 PHE A CA 1
ATOM 1590 C C . PHE A 1 189 ? -8.022 -20.261 42.912 1.00 67.88 189 PHE A C 1
ATOM 1592 O O . PHE A 1 189 ? -6.969 -20.801 43.255 1.00 67.88 189 PHE A O 1
ATOM 1599 N N . GLU A 1 190 ? -9.013 -20.028 43.775 1.00 70.88 190 GLU A N 1
ATOM 1600 C CA . GLU A 1 190 ? -8.992 -20.431 45.185 1.00 70.88 190 GLU A CA 1
ATOM 1601 C C . GLU A 1 190 ? -9.158 -21.954 45.357 1.00 70.88 190 GLU A C 1
ATOM 1603 O O . GLU A 1 190 ? -8.464 -22.530 46.192 1.00 70.88 190 GLU A O 1
ATOM 1608 N N . GLU A 1 191 ? -9.963 -22.629 44.528 1.00 67.56 191 GLU A N 1
ATOM 1609 C CA . GLU A 1 191 ? -10.109 -24.097 44.517 1.00 67.56 191 GLU A CA 1
ATOM 1610 C C . GLU A 1 191 ? -8.902 -24.827 43.913 1.00 67.56 191 GLU A C 1
ATOM 1612 O O . GLU A 1 191 ? -8.573 -25.937 44.334 1.00 67.56 191 GLU A O 1
ATOM 1617 N N . LYS A 1 192 ? -8.217 -24.228 42.929 1.00 61.12 192 LYS A N 1
ATOM 1618 C CA . LYS A 1 192 ? -7.021 -24.823 42.301 1.00 61.12 192 LYS A CA 1
ATOM 1619 C C . LYS A 1 192 ? -5.730 -24.560 43.070 1.00 61.12 192 LYS A C 1
ATOM 1621 O O . LYS A 1 192 ? -4.687 -25.089 42.678 1.00 61.12 192 LYS A O 1
ATOM 1626 N N . ARG A 1 193 ? -5.759 -23.768 44.148 1.00 52.06 193 ARG A N 1
ATOM 1627 C CA . ARG A 1 193 ? -4.621 -23.687 45.070 1.00 52.06 193 ARG A CA 1
ATOM 1628 C C . ARG A 1 193 ? -4.512 -25.018 45.817 1.00 52.06 193 ARG A C 1
ATOM 1630 O O . ARG A 1 193 ? -5.431 -25.357 46.558 1.00 52.06 193 ARG A O 1
ATOM 1637 N N . PRO A 1 194 ? -3.397 -25.761 45.687 1.00 53.38 194 PRO A N 1
ATOM 1638 C CA . PRO A 1 194 ? -3.111 -26.825 46.632 1.00 53.38 194 PRO A CA 1
ATOM 1639 C C . PRO A 1 194 ? -3.080 -26.187 48.019 1.00 53.38 194 PRO A C 1
ATOM 1641 O O . PRO A 1 194 ? -2.445 -25.148 48.217 1.00 53.38 194 PRO A O 1
ATOM 1644 N N . SER A 1 195 ? -3.808 -26.775 48.960 1.00 53.81 195 SER A N 1
ATOM 1645 C CA . SER A 1 195 ? -3.733 -26.413 50.365 1.00 53.81 195 SER A CA 1
ATOM 1646 C C . SER A 1 195 ? -2.333 -26.751 50.883 1.00 53.81 195 SER A C 1
ATOM 1648 O O . SER A 1 195 ? -2.117 -27.819 51.454 1.00 53.81 195 SER A O 1
ATOM 1650 N N . ASP A 1 196 ? -1.371 -25.852 50.687 1.00 55.75 196 ASP A N 1
ATOM 1651 C CA . ASP A 1 196 ? -0.091 -25.885 51.392 1.00 55.75 196 ASP A CA 1
ATOM 1652 C C . ASP A 1 196 ? -0.328 -25.426 52.833 1.00 55.75 196 ASP A C 1
ATOM 1654 O O . ASP A 1 196 ? 0.037 -24.332 53.263 1.00 55.75 196 ASP A O 1
ATOM 1658 N N . SER A 1 197 ? -1.015 -26.277 53.584 1.00 51.00 197 SER A N 1
ATOM 1659 C CA . SER A 1 197 ? -1.127 -26.178 55.026 1.00 51.00 197 SER A CA 1
ATOM 1660 C C . SER A 1 197 ? -1.429 -27.554 55.594 1.00 51.00 197 SER A C 1
ATOM 1662 O O . SER A 1 197 ? -2.544 -27.817 56.026 1.00 51.00 197 SER A O 1
ATOM 1664 N N . GLU A 1 198 ? -0.415 -28.417 55.601 1.00 48.91 198 GLU A N 1
ATOM 1665 C CA . GLU A 1 198 ? -0.176 -29.321 56.726 1.00 48.91 198 GLU A CA 1
ATOM 1666 C C . GLU A 1 198 ? 1.295 -29.765 56.758 1.00 48.91 198 GLU A C 1
ATOM 1668 O O . GLU A 1 198 ? 1.677 -30.842 56.319 1.00 48.91 198 GLU A O 1
ATOM 1673 N N . SER A 1 199 ? 2.150 -28.905 57.313 1.00 37.91 199 SER A N 1
ATOM 1674 C CA . SER A 1 199 ? 3.343 -29.357 58.036 1.00 37.91 199 SER A CA 1
ATOM 1675 C C . SER A 1 199 ? 3.714 -28.318 59.093 1.00 37.91 199 SER A C 1
ATOM 1677 O O . SER A 1 199 ? 4.666 -27.553 58.954 1.00 37.91 199 SER A O 1
ATOM 1679 N N . SER A 1 200 ? 2.897 -28.263 60.145 1.00 44.41 200 SER A N 1
ATOM 1680 C CA . SER A 1 200 ? 3.372 -27.856 61.465 1.00 44.41 200 SER A CA 1
ATOM 1681 C C . SER A 1 200 ? 3.754 -29.132 62.205 1.00 44.41 200 SER A C 1
ATOM 1683 O O . SER A 1 200 ? 2.853 -29.890 62.560 1.00 44.41 200 SER A O 1
ATOM 1685 N N . LEU A 1 201 ? 5.059 -29.375 62.364 1.00 39.06 201 LEU A N 1
ATOM 1686 C CA . LEU A 1 201 ? 5.737 -29.918 63.554 1.00 39.06 201 LEU A CA 1
ATOM 1687 C C . LEU A 1 201 ? 7.226 -30.126 63.258 1.00 39.06 201 LEU A C 1
ATOM 1689 O O . LEU A 1 201 ? 7.546 -30.846 62.287 1.00 39.06 201 LEU A O 1
#

Organism: NCBI:txid1070528

Solvent-accessible surface area (backbone atoms only — not comparable to full-atom values): 11865 Å² total; per-residue (Å²): 105,80,35,44,32,36,43,62,63,73,39,50,66,91,52,82,76,70,86,50,101,85,45,70,46,89,56,62,41,55,57,86,45,54,88,74,54,57,67,68,61,52,49,53,49,32,75,76,67,56,38,48,32,31,32,37,82,54,90,73,21,34,42,40,33,37,38,34,47,58,85,62,85,72,78,71,56,91,56,31,36,75,56,64,65,91,54,91,53,94,86,58,53,84,68,45,68,66,47,32,59,55,52,44,57,42,51,51,55,49,46,49,50,54,50,50,51,52,51,51,50,53,54,58,70,70,46,86,52,57,91,87,40,59,69,28,36,53,55,47,50,54,53,59,70,74,48,87,78,83,47,77,76,52,45,58,58,51,46,53,54,46,50,58,36,48,51,51,42,54,51,51,63,46,59,34,90,87,44,70,48,28,56,51,53,50,48,55,54,60,69,68,47,76,80,90,76,85,83,89,130

Secondary structure (DSSP, 8-state):
-EEEEEE-SPEETTSPPP--SSS-TTSEEEGGGTTTS-HHHHHHHHHHHS-EEEEEEETTEEEEEEEEETTS-----SSEEEPPSSS--TT--HHHHHHHHHHHHHHHHHHHHHHHHHHHHHHHHH--S-TTSHHHHHHHHHHHHHS----HHHHHHHHHHHHHHHHHHHHHHHT-TTSHHHHHHHHHHHHSS--------